Protein AF-A0A928I520-F1 (afdb_monomer_lite)

Secondary structure (DSSP, 8-state):
--THHHHHHHHHHHHHHHHHHHHHHHHHHHHHHHTTS-----TTSS---HHHHHHHHHHHHHHHHHHHHHHHHHHHHHHHHHHHHHTT---------------------------------HHHHHHHHHHHH-------EEEEEHHHHHHH--TT-EE-HHHHHHTTSS-TT--EEEEE--S---S--EEEESEE-HHHHHHHHHTT-EEEE---

Sequence (216 aa):
MPLNVLLWTALFLSAVVILEIPAAALLYARLRRQKKRLPEAPLSFLGISLTAAYALPLAISVLLLLAEAIVLFYFIWSFAAAARRLSVAAPREAVSVEEAPVSDAAAAPLHRDHRHGHRHDPSIAAYLRMLAGMRRNQRNRAIVNLETLAAHFESHEPVTIHSLKEKKLIPAKTDHVKILGKGTLDKLLHVEAHDFSDEAMEAIFLTGGRAIEIGL

Foldseek 3Di:
DPPVVVVVVVVVVVVVVVPPPPPVVVVVVVVVVCVVDDDPDPPPPPPCPPCNVVVVVVVVVVVVVVVVVVVVVVVVVVVVVVVVVVVVPPPDDDPPPPPDDDDDDDDDDDDDDDDDDDDDDVVVVVVVVVVVVPPDPCQQEDEEELVNCQVQDAAADEADPVVCVVSVVDPPSHPFYEYELPDAHQGQYAHEGQYYDPNRCVRNVVNVHHYHHDHD

Radius of gyration: 37.98 Å; chains: 1; bounding box: 72×46×127 Å

pLDDT: mean 73.93, std 18.28, range [38.31, 97.38]

Structure (mmCIF, N/CA/C/O backbone):
data_AF-A0A928I520-F1
#
_entry.id   AF-A0A928I520-F1
#
loop_
_atom_site.group_PDB
_atom_site.id
_atom_site.type_symbol
_atom_site.label_atom_id
_atom_site.label_alt_id
_atom_site.label_comp_id
_atom_site.label_asym_id
_atom_site.label_entity_id
_atom_site.label_seq_id
_atom_site.pdbx_PDB_ins_code
_atom_site.Cartn_x
_atom_site.Cartn_y
_atom_site.Cartn_z
_atom_site.occupancy
_atom_site.B_iso_or_equiv
_atom_site.auth_seq_id
_atom_site.auth_comp_id
_atom_site.auth_asym_id
_atom_site.auth_atom_id
_atom_site.pdbx_PDB_model_num
ATOM 1 N N . MET A 1 1 ? -21.806 21.076 3.551 1.00 54.69 1 MET A N 1
ATOM 2 C CA . MET A 1 1 ? -22.203 20.184 4.665 1.00 54.69 1 MET A CA 1
ATOM 3 C C . MET A 1 1 ? -23.668 19.829 4.496 1.00 54.69 1 MET A C 1
ATOM 5 O O . MET A 1 1 ? -24.427 20.756 4.233 1.00 54.69 1 MET A O 1
ATOM 9 N N . PRO A 1 2 ? -24.098 18.558 4.596 1.00 65.75 2 PRO A N 1
ATOM 10 C CA . PRO A 1 2 ? -25.523 18.279 4.574 1.00 65.75 2 PRO A CA 1
ATOM 11 C C . PRO A 1 2 ? -26.107 18.738 5.912 1.00 65.75 2 PRO A C 1
ATOM 13 O O . PRO A 1 2 ? -25.681 18.288 6.976 1.00 65.75 2 PRO A O 1
ATOM 16 N N . LEU A 1 3 ? -27.069 19.656 5.832 1.00 62.25 3 LEU A N 1
ATOM 17 C CA . LEU A 1 3 ? -27.786 20.293 6.944 1.00 62.25 3 LEU A CA 1
ATOM 18 C C . LEU A 1 3 ? -28.291 19.286 8.001 1.00 62.25 3 LEU A C 1
ATOM 20 O O . LEU A 1 3 ? -28.463 19.625 9.166 1.00 62.25 3 LEU A O 1
ATOM 24 N N . ASN A 1 4 ? -28.462 18.026 7.599 1.00 67.62 4 ASN A N 1
ATOM 25 C CA . ASN A 1 4 ? -28.970 16.943 8.426 1.00 67.62 4 ASN A CA 1
ATOM 26 C C . ASN A 1 4 ? -28.016 16.539 9.562 1.00 67.62 4 ASN A C 1
ATOM 28 O O . ASN A 1 4 ? -28.490 16.225 10.640 1.00 67.62 4 ASN A O 1
ATOM 32 N N . VAL A 1 5 ? -26.691 16.585 9.402 1.00 73.06 5 VAL A N 1
ATOM 33 C CA . VAL A 1 5 ? -25.793 16.056 10.456 1.00 73.06 5 VAL A CA 1
ATOM 34 C C . VAL A 1 5 ? -25.827 16.923 11.719 1.00 73.06 5 VAL A C 1
ATOM 36 O O . VAL A 1 5 ? -25.937 16.392 12.817 1.00 73.06 5 VAL A O 1
ATOM 39 N N . LEU A 1 6 ? -25.824 18.250 11.565 1.00 76.56 6 LEU A N 1
ATOM 40 C CA . LEU A 1 6 ? -25.928 19.188 12.692 1.00 76.56 6 LEU A CA 1
ATOM 41 C C . LEU A 1 6 ? -27.296 19.123 13.382 1.00 76.56 6 LEU A C 1
ATOM 43 O O . LEU A 1 6 ? -27.398 19.289 14.594 1.00 76.56 6 LEU A O 1
ATOM 47 N N . LEU A 1 7 ? -28.347 18.862 12.606 1.00 80.31 7 LEU A N 1
ATOM 48 C CA . LEU A 1 7 ? -29.706 18.720 13.119 1.00 80.31 7 LEU A CA 1
ATOM 49 C C . LEU A 1 7 ? -29.839 17.452 13.968 1.00 80.31 7 LEU A C 1
ATOM 51 O O . LEU A 1 7 ? -30.409 17.491 15.053 1.00 80.31 7 LEU A O 1
ATOM 55 N N . TRP A 1 8 ? -29.253 16.345 13.513 1.00 71.94 8 TRP A N 1
ATOM 56 C CA . TRP A 1 8 ? -29.276 15.081 14.243 1.00 71.94 8 TRP A CA 1
ATOM 57 C C . TRP A 1 8 ? -28.409 15.117 15.507 1.00 71.94 8 TRP A C 1
ATOM 59 O O . TRP A 1 8 ? -28.846 14.613 16.540 1.00 71.94 8 TRP A O 1
ATOM 69 N N . THR A 1 9 ? -27.238 15.764 15.486 1.00 76.88 9 THR A N 1
ATOM 70 C CA . THR A 1 9 ? -26.405 15.905 16.696 1.00 76.88 9 THR A CA 1
ATOM 71 C C . THR A 1 9 ? -27.041 16.830 17.734 1.00 76.88 9 THR A C 1
ATOM 73 O O . THR A 1 9 ? -27.031 16.508 18.921 1.00 76.88 9 THR A O 1
ATOM 76 N N . ALA A 1 10 ? -27.666 17.934 17.311 1.00 77.31 10 ALA A N 1
ATOM 77 C CA . ALA A 1 10 ? -28.380 18.836 18.215 1.00 77.31 10 ALA A CA 1
ATOM 78 C C . ALA A 1 10 ? -29.626 18.177 18.842 1.00 77.31 10 ALA A C 1
ATOM 80 O O . ALA A 1 10 ? -29.889 18.338 20.038 1.00 77.31 10 ALA A O 1
ATOM 81 N N . LEU A 1 11 ? -30.376 17.387 18.065 1.00 78.38 11 LEU A N 1
ATOM 82 C CA . LEU A 1 11 ? -31.521 16.629 18.579 1.00 78.38 11 LEU A CA 1
ATOM 83 C C . LEU A 1 11 ? -31.085 15.545 19.574 1.00 78.38 11 LEU A C 1
ATOM 85 O O . LEU A 1 11 ? -31.726 15.379 20.609 1.00 78.38 11 LEU A O 1
ATOM 89 N N . PHE A 1 12 ? -29.964 14.869 19.321 1.00 77.06 12 PHE A N 1
ATOM 90 C CA . PHE A 1 12 ? -29.427 13.855 20.228 1.00 77.06 12 PHE A CA 1
ATOM 91 C C . PHE A 1 12 ? -28.960 14.454 21.567 1.00 77.06 12 PHE A C 1
ATOM 93 O O . PHE A 1 12 ? -29.348 13.969 22.628 1.00 77.06 12 PHE A O 1
ATOM 100 N N . LEU A 1 13 ? -28.225 15.573 21.532 1.00 67.81 13 LEU A N 1
ATOM 101 C CA . LEU A 1 13 ? -27.775 16.291 22.733 1.00 67.81 13 LEU A CA 1
ATOM 102 C C . LEU A 1 13 ? -28.944 16.824 23.576 1.00 67.81 13 LEU A C 1
ATOM 104 O O . LEU A 1 13 ? -28.916 16.740 24.803 1.00 67.81 13 LEU A O 1
ATOM 108 N N . SER A 1 14 ? -29.999 17.337 22.935 1.00 67.75 14 SER A N 1
ATOM 109 C CA . SER A 1 14 ? -31.177 17.829 23.664 1.00 67.75 14 SER A CA 1
ATOM 110 C C . SER A 1 14 ? -31.993 16.705 24.313 1.00 67.75 14 SER A C 1
ATOM 112 O O . SER A 1 14 ? -32.490 16.883 25.424 1.00 67.75 14 SER A O 1
ATOM 114 N N . ALA A 1 15 ? -32.079 15.527 23.689 1.00 66.50 15 ALA A N 1
ATOM 115 C CA . ALA A 1 15 ? -32.797 14.384 24.251 1.00 66.50 15 ALA A CA 1
ATOM 116 C C . ALA A 1 15 ? -32.141 13.835 25.534 1.00 66.50 15 ALA A C 1
ATOM 118 O O . ALA A 1 15 ? -32.851 13.460 26.467 1.00 66.50 15 ALA A O 1
ATOM 119 N N . VAL A 1 16 ? -30.805 13.835 25.613 1.00 63.09 16 VAL A N 1
ATOM 120 C CA . VAL A 1 16 ? -30.059 13.342 26.788 1.00 63.09 16 VAL A CA 1
ATOM 121 C C . VAL A 1 16 ? -30.243 14.268 27.998 1.00 63.09 16 VAL A C 1
ATOM 123 O O . VAL A 1 16 ? -30.534 13.806 29.099 1.00 63.09 16 VAL A O 1
ATOM 126 N N . VAL A 1 17 ? -30.183 15.588 27.792 1.00 61.28 17 VAL A N 1
ATOM 127 C CA . VAL A 1 17 ? -30.311 16.584 28.875 1.00 61.28 17 VAL A CA 1
ATOM 128 C C . VAL A 1 17 ? -31.733 16.646 29.452 1.00 61.28 17 VAL A C 1
ATOM 130 O O . VAL A 1 17 ? -31.914 16.869 30.650 1.00 61.28 17 VAL A O 1
ATOM 133 N N . ILE A 1 18 ? -32.761 16.414 28.630 1.00 59.19 18 ILE A N 1
ATOM 134 C CA . ILE A 1 18 ? -34.165 16.470 29.069 1.00 59.19 18 ILE A CA 1
ATOM 135 C C . ILE A 1 18 ? -34.541 15.261 29.951 1.00 59.19 18 ILE A C 1
ATOM 137 O O . ILE A 1 18 ? -35.446 15.374 30.782 1.00 59.19 18 ILE A O 1
ATOM 141 N N . LEU A 1 19 ? -33.838 14.125 29.837 1.00 56.03 19 LEU A N 1
ATOM 142 C CA . LEU A 1 19 ? -34.177 12.903 30.575 1.00 56.03 19 LEU A CA 1
ATOM 143 C C . LEU A 1 19 ? -33.542 12.813 31.977 1.00 56.03 19 LEU A C 1
ATOM 145 O O . LEU A 1 19 ? -34.142 12.223 32.876 1.00 56.03 19 LEU A O 1
ATOM 149 N N . GLU A 1 20 ? -32.367 13.411 32.200 1.00 58.06 20 GLU A N 1
ATOM 150 C CA . GLU A 1 20 ? -31.627 13.272 33.470 1.00 58.06 20 GLU A CA 1
ATOM 151 C C . GLU A 1 20 ? -32.084 14.243 34.576 1.00 58.06 20 GLU A C 1
ATOM 153 O O . GLU A 1 20 ? -32.046 13.916 35.764 1.00 58.06 20 GLU A O 1
ATOM 158 N N . ILE A 1 21 ? -32.592 15.423 34.213 1.00 58.91 21 ILE A N 1
ATOM 159 C CA . ILE A 1 21 ? -32.963 16.476 35.174 1.00 58.91 21 ILE A CA 1
ATOM 160 C C . ILE A 1 21 ? -34.256 16.180 35.984 1.00 58.91 21 ILE A C 1
ATOM 162 O O . ILE A 1 21 ? -34.278 16.466 37.188 1.00 58.91 21 ILE A O 1
ATOM 166 N N . PRO A 1 22 ? -35.342 15.596 35.430 1.00 57.75 22 PRO A N 1
ATOM 167 C CA . PRO A 1 22 ? -36.597 15.460 36.178 1.00 57.75 22 PRO A CA 1
ATOM 168 C C . PRO A 1 22 ? -36.589 14.334 37.227 1.00 57.75 22 PRO A C 1
ATOM 170 O O . PRO A 1 22 ? -37.297 14.435 38.233 1.00 57.75 22 PRO A O 1
ATOM 173 N N . ALA A 1 23 ? -35.785 13.279 37.052 1.00 61.16 23 ALA A N 1
ATOM 174 C CA . ALA A 1 23 ? -35.803 12.114 37.943 1.00 61.16 23 ALA A CA 1
ATOM 175 C C . ALA A 1 23 ? -35.207 12.416 39.331 1.00 61.16 23 ALA A C 1
ATOM 177 O O . ALA A 1 23 ? -35.808 12.082 40.358 1.00 61.16 23 ALA A O 1
ATOM 178 N N . ALA A 1 24 ? -34.069 13.115 39.380 1.00 61.34 24 ALA A N 1
ATOM 179 C CA . ALA A 1 24 ? -33.421 13.499 40.635 1.00 61.34 24 ALA A CA 1
ATOM 180 C C . ALA A 1 24 ? -34.245 14.544 41.410 1.00 61.34 24 ALA A C 1
ATOM 182 O O . ALA A 1 24 ? -34.403 14.442 42.631 1.00 61.34 24 ALA A O 1
ATOM 183 N N . ALA A 1 25 ? -34.846 15.506 40.700 1.00 65.75 25 ALA A N 1
ATOM 184 C CA . ALA A 1 25 ? -35.711 16.521 41.296 1.00 65.75 25 ALA A CA 1
ATOM 185 C C . ALA A 1 25 ? -37.000 15.918 41.885 1.00 65.75 25 ALA A C 1
ATOM 187 O O . ALA A 1 25 ? -37.419 16.305 42.980 1.00 65.75 25 ALA A O 1
ATOM 188 N N . LEU A 1 26 ? -37.604 14.929 41.214 1.00 65.75 26 LEU A N 1
ATOM 189 C CA . LEU A 1 26 ? -38.785 14.216 41.713 1.00 65.75 26 LEU A CA 1
ATOM 190 C C . LEU A 1 26 ? -38.470 13.337 42.927 1.00 65.75 26 LEU A C 1
ATOM 192 O O . LEU A 1 26 ? -39.246 13.330 43.887 1.00 65.75 26 LEU A O 1
ATOM 196 N N . LEU A 1 27 ? -37.332 12.638 42.928 1.00 66.06 27 LEU A N 1
ATOM 197 C CA . LEU A 1 27 ? -36.893 11.847 44.079 1.00 66.06 27 LEU A CA 1
ATOM 198 C C . LEU A 1 27 ? -36.631 12.751 45.297 1.00 66.06 27 LEU A C 1
ATOM 200 O O . LEU A 1 27 ? -37.145 12.491 4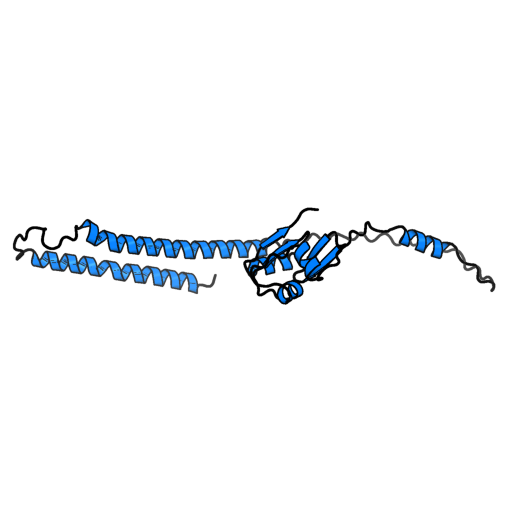6.388 1.00 66.06 27 LEU A O 1
ATOM 204 N N . TYR A 1 28 ? -35.925 13.868 45.098 1.00 61.62 28 TYR A N 1
ATOM 205 C CA . TYR A 1 28 ? -35.646 14.850 46.148 1.00 61.62 28 TYR A CA 1
ATOM 206 C C . TYR A 1 28 ? -36.928 15.513 46.686 1.00 61.62 28 TYR A C 1
ATOM 208 O O . TYR A 1 28 ? -37.122 15.622 47.901 1.00 61.62 28 TYR A O 1
ATOM 216 N N . ALA A 1 29 ? -37.863 15.891 45.808 1.00 67.44 29 ALA A N 1
ATOM 217 C CA . ALA A 1 29 ? -39.150 16.465 46.204 1.00 67.44 29 ALA A CA 1
ATOM 218 C C . ALA A 1 29 ? -40.040 15.463 46.967 1.00 67.44 29 ALA A C 1
ATOM 220 O O . ALA A 1 29 ? -40.739 15.853 47.910 1.00 67.44 29 ALA A O 1
ATOM 221 N N . ARG A 1 30 ? -39.996 14.169 46.611 1.00 66.69 30 ARG A N 1
ATOM 222 C CA . ARG A 1 30 ? -40.738 13.094 47.296 1.00 66.69 30 ARG A CA 1
ATOM 223 C C . ARG A 1 30 ? -40.180 12.816 48.693 1.00 66.69 30 ARG A C 1
ATOM 225 O O . ARG A 1 30 ? -40.960 12.686 49.636 1.00 66.69 30 ARG A O 1
ATOM 232 N N . LEU A 1 31 ? -38.855 12.822 48.847 1.00 63.75 31 LEU A N 1
ATOM 233 C CA . LEU A 1 31 ? -38.185 12.688 50.145 1.00 63.75 31 LEU A CA 1
ATOM 234 C C . LEU A 1 31 ? -38.453 13.893 51.062 1.00 63.75 31 LEU A C 1
ATOM 236 O O . LEU A 1 31 ? -38.715 13.726 52.252 1.00 63.75 31 LEU A O 1
ATOM 240 N N . ARG A 1 32 ? -38.494 15.116 50.516 1.00 58.19 32 ARG A N 1
ATOM 241 C CA . ARG A 1 32 ? -38.788 16.330 51.298 1.00 58.19 32 ARG A CA 1
ATOM 242 C C . ARG A 1 32 ? -40.218 16.361 51.855 1.00 58.19 32 ARG A C 1
ATOM 244 O O . ARG A 1 32 ? -40.420 16.876 52.952 1.00 58.19 32 ARG A O 1
ATOM 251 N N . ARG A 1 33 ? -41.203 15.781 51.153 1.00 61.59 33 ARG A N 1
ATOM 252 C CA . ARG A 1 33 ? -42.592 15.643 51.651 1.00 61.59 33 ARG A CA 1
ATOM 253 C C . ARG A 1 33 ? -42.725 14.615 52.782 1.00 61.59 33 ARG A C 1
ATOM 255 O O . ARG A 1 33 ? -43.560 14.792 53.661 1.00 61.59 33 ARG A O 1
ATOM 262 N N . GLN A 1 34 ? -41.878 13.585 52.793 1.00 56.53 34 GLN A N 1
ATOM 263 C CA . GLN A 1 34 ? -41.822 12.556 53.843 1.00 56.53 34 GLN A CA 1
ATOM 264 C C . GLN A 1 34 ? -41.134 13.042 55.137 1.00 56.53 34 GLN A C 1
ATOM 266 O O . GLN A 1 34 ? -41.250 12.400 56.178 1.00 56.53 34 GLN A O 1
ATOM 271 N N . LYS A 1 35 ? -40.488 14.221 55.123 1.00 47.84 35 LYS A N 1
ATOM 272 C CA . LYS A 1 35 ? -39.699 14.779 56.241 1.00 47.84 35 LYS A CA 1
ATOM 273 C C . LYS A 1 35 ? -40.487 15.076 57.533 1.00 47.84 35 LYS A C 1
ATOM 275 O O . LYS A 1 35 ? -39.878 15.392 58.545 1.00 47.84 35 LYS A O 1
ATOM 280 N N . LYS A 1 36 ? -41.822 14.943 57.540 1.00 49.25 36 LYS A N 1
ATOM 281 C CA . LYS A 1 36 ? -42.646 14.998 58.768 1.00 49.25 36 LYS A CA 1
ATOM 282 C C . LYS A 1 36 ? -42.833 13.639 59.468 1.00 49.25 36 LYS A C 1
ATOM 284 O O . LYS A 1 36 ? -43.417 13.605 60.544 1.00 49.25 36 LYS A O 1
ATOM 289 N N . ARG A 1 37 ? -42.373 12.528 58.881 1.00 53.34 37 ARG A N 1
ATOM 290 C CA . ARG A 1 37 ? -42.494 11.166 59.437 1.00 53.34 37 ARG A CA 1
ATOM 291 C C . ARG A 1 37 ? -41.248 10.316 59.166 1.00 53.34 37 ARG A C 1
ATOM 293 O O . ARG A 1 37 ? -41.358 9.173 58.737 1.00 53.34 37 ARG A O 1
ATOM 300 N N . LEU A 1 38 ? -40.057 10.854 59.399 1.00 54.16 38 LEU A N 1
ATOM 301 C CA . LEU A 1 38 ? -38.859 10.017 59.419 1.00 54.16 38 LEU A CA 1
ATOM 302 C C . LEU A 1 38 ? -38.491 9.761 60.884 1.00 54.16 38 LEU A C 1
ATOM 304 O O . LEU A 1 38 ? -38.205 10.733 61.583 1.00 54.16 38 LEU A O 1
ATOM 308 N N . PRO A 1 39 ? -38.524 8.508 61.382 1.00 51.34 39 PRO A N 1
ATOM 309 C CA . PRO A 1 39 ? -37.749 8.186 62.570 1.00 51.34 39 PRO A CA 1
ATOM 310 C C . PRO A 1 39 ? -36.290 8.505 62.241 1.00 51.34 39 PRO A C 1
ATOM 312 O O . PRO A 1 39 ? -35.858 8.283 61.106 1.00 51.34 39 PRO A O 1
ATOM 315 N N . GLU A 1 40 ? -35.549 9.058 63.197 1.00 54.00 40 GLU A N 1
ATOM 316 C CA . GLU A 1 40 ? -34.108 9.259 63.059 1.00 54.00 40 GLU A CA 1
ATOM 317 C C . GLU A 1 40 ? -33.428 7.888 62.998 1.00 54.00 40 GLU A C 1
ATOM 319 O O . GLU A 1 40 ? -32.925 7.359 63.984 1.00 54.00 40 GLU A O 1
ATOM 324 N N . ALA A 1 41 ? -33.505 7.245 61.837 1.00 49.44 41 ALA A N 1
ATOM 325 C CA . ALA A 1 41 ? -32.766 6.039 61.566 1.00 49.44 41 ALA A CA 1
ATOM 326 C C . ALA A 1 41 ? -31.297 6.455 61.433 1.00 49.44 41 ALA A C 1
ATOM 328 O O . ALA A 1 41 ? -30.993 7.361 60.646 1.00 49.44 41 ALA A O 1
ATOM 329 N N . PRO A 1 42 ? -30.377 5.825 62.182 1.00 45.41 42 PRO A N 1
ATOM 330 C CA . PRO A 1 42 ? -28.964 6.075 61.995 1.00 45.41 42 PRO A CA 1
ATOM 331 C C . PRO A 1 42 ? -28.618 5.742 60.543 1.00 45.41 42 PRO A C 1
ATOM 333 O O . PRO A 1 42 ? -29.074 4.741 59.987 1.00 45.41 42 PRO A O 1
ATOM 336 N N . LEU A 1 43 ? -27.810 6.604 59.934 1.00 48.81 43 LEU A N 1
ATOM 337 C CA . LEU A 1 43 ? -27.293 6.547 58.562 1.00 48.81 43 LEU A CA 1
ATOM 338 C C . LEU A 1 43 ? -26.476 5.270 58.229 1.00 48.81 43 LEU A C 1
ATOM 340 O O . LEU A 1 43 ? -25.686 5.270 57.293 1.00 48.81 43 LEU A O 1
ATOM 344 N N . SER A 1 44 ? -26.635 4.178 58.978 1.00 49.91 44 SER A N 1
ATOM 345 C CA . SER A 1 44 ? -25.860 2.941 58.891 1.00 49.91 44 SER A CA 1
ATOM 346 C C . SER A 1 44 ? -26.528 1.808 58.100 1.00 49.91 44 SER A C 1
ATOM 348 O O . SER A 1 44 ? -25.849 0.831 57.798 1.00 49.91 44 SER A O 1
ATOM 350 N N . PHE A 1 45 ? -27.812 1.906 57.724 1.00 44.91 45 PHE A N 1
ATOM 351 C CA . PHE A 1 45 ? -28.541 0.779 57.100 1.00 44.91 45 PHE A CA 1
ATOM 352 C C . PHE A 1 45 ? -28.693 0.812 55.569 1.00 44.91 45 PHE A C 1
ATOM 354 O O . PHE A 1 45 ? -29.149 -0.163 54.979 1.00 44.91 45 PHE A O 1
ATOM 361 N N . LEU A 1 46 ? -28.223 1.863 54.898 1.00 51.28 46 LEU A N 1
ATOM 362 C CA . LEU A 1 46 ? -27.864 1.797 53.479 1.00 51.28 46 LEU A CA 1
ATOM 363 C C . LEU A 1 46 ? -26.441 2.332 53.351 1.00 51.28 46 LEU A C 1
ATOM 365 O O . LEU A 1 46 ? -26.230 3.527 53.174 1.00 51.28 46 LEU A O 1
ATOM 369 N N . GLY A 1 47 ? -25.461 1.436 53.478 1.00 48.09 47 GLY A N 1
ATOM 370 C CA . GLY A 1 47 ? -24.022 1.709 53.373 1.00 48.09 47 GLY A CA 1
ATOM 371 C C . GLY A 1 47 ? -23.548 2.141 51.980 1.00 48.09 47 GLY A C 1
ATOM 372 O O . GLY A 1 47 ? -22.448 1.796 51.567 1.00 48.09 47 GLY A O 1
ATOM 373 N N . ILE A 1 48 ? -24.362 2.888 51.240 1.00 50.94 48 ILE A N 1
ATOM 374 C CA . ILE A 1 48 ? -23.950 3.595 50.036 1.00 50.94 48 ILE A CA 1
ATOM 375 C C . ILE A 1 48 ? -23.742 5.034 50.494 1.00 50.94 48 ILE A C 1
ATOM 377 O O . ILE A 1 48 ? -24.680 5.825 50.568 1.00 50.94 48 ILE A O 1
ATOM 381 N N . SER A 1 49 ? -22.504 5.343 50.883 1.00 55.19 49 SER A N 1
ATOM 382 C CA . SER A 1 49 ? -22.049 6.714 51.123 1.00 55.19 49 SER A CA 1
ATOM 383 C C . SER A 1 49 ? -22.614 7.636 50.036 1.00 55.19 49 SER A C 1
ATOM 385 O O . SER A 1 49 ? -22.623 7.249 48.869 1.00 55.19 49 SER A O 1
ATOM 387 N N . LEU A 1 50 ? -23.066 8.851 50.378 1.00 55.59 50 LEU A N 1
ATOM 388 C CA . LEU A 1 50 ? -23.558 9.829 49.391 1.00 55.59 50 LEU A CA 1
ATOM 389 C C . LEU A 1 50 ? -22.584 9.983 48.205 1.00 55.59 50 LEU A C 1
ATOM 391 O O . LEU A 1 50 ? -23.008 10.233 47.085 1.00 55.59 50 LEU A O 1
ATOM 395 N N . THR A 1 51 ? -21.287 9.765 48.440 1.00 59.28 51 THR A N 1
ATOM 396 C CA . THR A 1 51 ? -20.253 9.715 47.399 1.00 59.28 51 THR A CA 1
ATOM 397 C C . THR A 1 51 ? -20.490 8.616 46.356 1.00 59.28 51 THR A C 1
ATOM 399 O O . THR A 1 51 ? -20.389 8.882 45.165 1.00 59.28 51 THR A O 1
ATOM 402 N N . ALA A 1 52 ? -20.885 7.408 46.762 1.00 57.03 52 ALA A N 1
ATOM 403 C CA . ALA A 1 52 ? -21.131 6.273 45.875 1.00 57.03 52 ALA A CA 1
ATOM 404 C C . ALA A 1 52 ? -22.423 6.423 45.051 1.00 57.03 52 ALA A C 1
ATOM 406 O O . ALA A 1 52 ? -22.480 5.950 43.918 1.00 57.03 52 ALA A O 1
ATOM 407 N N . ALA A 1 53 ? -23.427 7.140 45.572 1.00 67.88 53 ALA A N 1
ATOM 408 C CA . ALA A 1 53 ? -24.664 7.426 44.841 1.00 67.88 53 ALA A CA 1
ATOM 409 C C . ALA A 1 53 ? -24.441 8.345 43.622 1.00 67.88 53 ALA A C 1
ATOM 411 O O . ALA A 1 53 ? -25.152 8.220 42.627 1.00 67.88 53 ALA A O 1
ATOM 412 N N . TYR A 1 54 ? -23.440 9.232 43.679 1.00 70.62 54 TYR A N 1
ATOM 413 C CA . TYR A 1 54 ? -23.088 10.135 42.577 1.00 70.62 54 TYR A CA 1
ATOM 414 C C . TYR A 1 54 ? -21.848 9.691 41.784 1.00 70.62 54 TYR A C 1
ATOM 416 O O . TYR A 1 54 ? -21.679 10.114 40.645 1.00 70.62 54 TYR A O 1
ATOM 424 N N . ALA A 1 55 ? -21.005 8.809 42.330 1.00 75.44 55 ALA A N 1
ATOM 425 C CA . ALA A 1 55 ? -19.796 8.335 41.651 1.00 75.44 55 ALA A CA 1
ATOM 426 C C . ALA A 1 55 ? -20.096 7.541 40.370 1.00 75.44 55 ALA A C 1
ATOM 428 O O . ALA A 1 55 ? -19.434 7.742 39.355 1.00 75.44 55 ALA A O 1
ATOM 429 N N . LEU A 1 56 ? -21.105 6.664 40.397 1.00 77.75 56 LEU A N 1
ATOM 430 C CA . LEU A 1 56 ? -21.498 5.865 39.233 1.00 77.75 56 LEU A CA 1
ATOM 431 C C . LEU A 1 56 ? -22.075 6.698 38.076 1.00 77.75 56 LEU A C 1
ATOM 433 O O . LEU A 1 56 ? -21.575 6.546 36.962 1.00 77.75 56 LEU A O 1
ATOM 437 N N . PRO A 1 57 ? -23.068 7.589 38.281 1.00 82.75 57 PRO A N 1
ATOM 438 C CA . PRO A 1 57 ? -23.569 8.417 37.187 1.00 82.75 57 PRO A CA 1
ATOM 439 C C . PRO A 1 57 ? -22.487 9.353 36.639 1.00 82.75 57 PRO A C 1
ATOM 441 O O . PRO A 1 57 ? -22.363 9.461 35.426 1.00 82.75 57 PRO A O 1
ATOM 444 N N . LEU A 1 58 ? -21.626 9.929 37.491 1.00 81.56 58 LEU A N 1
ATOM 445 C CA . LEU A 1 58 ? -20.493 10.736 37.022 1.00 81.56 58 LEU A CA 1
ATOM 446 C C . LEU A 1 58 ? -19.516 9.926 36.160 1.00 81.56 58 LEU A C 1
ATOM 448 O O . LEU A 1 58 ? -19.073 10.414 35.123 1.00 81.56 58 LEU A O 1
ATOM 452 N N . ALA A 1 59 ? -19.203 8.686 36.544 1.00 79.75 59 ALA A N 1
ATOM 453 C CA . ALA A 1 59 ? -18.350 7.810 35.744 1.00 79.75 59 ALA A CA 1
ATOM 454 C C . ALA A 1 59 ? -18.975 7.485 34.376 1.00 79.75 59 ALA A C 1
ATOM 456 O O . ALA A 1 59 ? -18.273 7.479 33.366 1.00 79.75 59 ALA A O 1
ATOM 457 N N . ILE A 1 60 ? -20.293 7.272 34.326 1.00 84.00 60 ILE A N 1
ATOM 458 C CA . ILE A 1 60 ? -21.025 7.029 33.076 1.00 84.00 60 ILE A CA 1
ATOM 459 C C . ILE A 1 60 ? -21.006 8.279 32.184 1.00 84.00 60 ILE A C 1
ATOM 461 O O . ILE A 1 60 ? -20.704 8.168 30.997 1.00 84.00 60 ILE A O 1
ATOM 465 N N . SER A 1 61 ? -21.237 9.471 32.741 1.00 79.25 61 SER A N 1
ATOM 466 C CA . SER A 1 61 ? -21.159 10.731 31.988 1.00 79.25 61 SER A CA 1
ATOM 467 C C . SER A 1 61 ? -19.756 10.979 31.424 1.00 79.25 61 SER A C 1
ATOM 469 O O . SER A 1 61 ? -19.617 11.386 30.273 1.00 79.25 61 SER A O 1
ATOM 471 N N . VAL A 1 62 ? -18.704 10.688 32.200 1.00 88.75 62 VAL A N 1
ATOM 472 C CA . VAL A 1 62 ? -17.310 10.795 31.738 1.00 88.75 62 VAL A CA 1
ATOM 473 C C . VAL A 1 62 ? -17.028 9.811 30.600 1.00 88.75 62 VAL A C 1
ATOM 475 O O . VAL A 1 62 ? -16.408 10.191 29.610 1.00 88.75 62 VAL A O 1
ATOM 478 N N . LEU A 1 63 ? -17.509 8.569 30.693 1.00 89.50 63 LEU A N 1
ATOM 479 C CA . LEU A 1 63 ? -17.347 7.573 29.629 1.00 89.50 63 LEU A CA 1
ATOM 480 C C . LEU A 1 63 ? -18.056 7.979 28.330 1.00 89.50 63 LEU A C 1
ATOM 482 O O . LEU A 1 63 ? -17.499 7.788 27.250 1.00 89.50 63 LEU A O 1
ATOM 486 N N . LEU A 1 64 ? -19.247 8.575 28.423 1.00 89.00 64 LEU A N 1
ATOM 487 C CA . LEU A 1 64 ? -19.975 9.087 27.260 1.00 89.00 64 LEU A CA 1
ATOM 488 C C . LEU A 1 64 ? -19.238 10.261 26.598 1.00 89.00 64 LEU A C 1
ATOM 490 O O . LEU A 1 64 ? -19.051 10.251 25.384 1.00 89.00 64 LEU A O 1
ATOM 494 N N . LEU A 1 65 ? -18.725 11.206 27.391 1.00 89.12 65 LEU A N 1
ATOM 495 C CA . LEU A 1 65 ? -17.886 12.308 26.900 1.00 89.12 65 LEU A CA 1
ATOM 496 C C . LEU A 1 65 ? -16.621 11.810 26.190 1.00 89.12 65 LEU A C 1
ATOM 498 O O . LEU A 1 65 ? -16.236 12.341 25.149 1.00 89.12 65 LEU A O 1
ATOM 502 N N . LEU A 1 66 ? -15.975 10.773 26.731 1.00 91.19 66 LEU A N 1
ATOM 503 C CA . LEU A 1 66 ? -14.805 10.160 26.102 1.00 91.19 66 LEU A CA 1
ATOM 504 C C . LEU A 1 66 ? -15.162 9.492 24.769 1.00 91.19 66 LEU A C 1
ATOM 506 O O . LEU A 1 66 ? -14.424 9.647 23.797 1.00 91.19 66 LEU A O 1
ATOM 510 N N . ALA A 1 67 ? -16.296 8.792 24.693 1.00 90.81 67 ALA A N 1
ATOM 511 C CA . ALA A 1 67 ? -16.764 8.185 23.450 1.00 90.81 67 ALA A CA 1
ATOM 512 C C . ALA A 1 67 ? -17.053 9.243 22.368 1.00 90.81 67 ALA A C 1
ATOM 514 O O . ALA A 1 67 ? -16.631 9.082 21.222 1.00 90.81 67 ALA A O 1
ATOM 515 N N . GLU A 1 68 ? -17.699 10.354 22.727 1.00 87.00 68 GLU A N 1
ATOM 516 C CA . GLU A 1 68 ? -17.946 11.472 21.808 1.00 87.00 68 GLU A CA 1
ATOM 517 C C . GLU A 1 68 ? -16.648 12.130 21.326 1.00 87.00 68 GLU A C 1
ATOM 519 O O . GLU A 1 68 ? -16.492 12.391 20.130 1.00 87.00 68 GLU A O 1
ATOM 524 N N . ALA A 1 69 ? -15.683 12.344 22.225 1.00 91.25 69 ALA A N 1
ATOM 525 C CA . ALA A 1 69 ? -14.376 12.893 21.872 1.00 91.25 69 ALA A CA 1
ATOM 526 C C . ALA A 1 69 ? -13.626 11.996 20.873 1.00 91.25 69 ALA A C 1
ATOM 528 O O . ALA A 1 69 ? -12.997 12.502 19.942 1.00 91.25 69 ALA A O 1
ATOM 529 N N . ILE A 1 70 ? -13.735 10.671 21.018 1.00 92.75 70 ILE A N 1
ATOM 530 C CA . ILE A 1 70 ? -13.163 9.705 20.073 1.00 92.75 70 ILE A CA 1
ATOM 531 C C . ILE A 1 70 ? -13.829 9.842 18.698 1.00 92.75 70 ILE A C 1
ATOM 533 O O . ILE A 1 70 ? -13.129 9.948 17.691 1.00 92.75 70 ILE A O 1
ATOM 537 N N . VAL A 1 71 ? -15.163 9.893 18.634 1.00 92.38 71 VAL A N 1
ATOM 538 C CA . VAL A 1 71 ? -15.892 10.059 17.362 1.00 92.38 71 VAL A CA 1
ATOM 539 C C . VAL A 1 71 ? -15.505 11.371 16.673 1.00 92.38 71 VAL A C 1
ATOM 541 O O . VAL A 1 71 ? -15.226 11.377 15.472 1.00 92.38 71 VAL A O 1
ATOM 544 N N . LEU A 1 72 ? -15.417 12.471 17.426 1.00 90.25 72 LEU A N 1
ATOM 545 C CA . LEU A 1 72 ? -14.969 13.765 16.907 1.00 90.25 72 LEU A CA 1
ATOM 546 C C . LEU A 1 72 ? -13.522 13.719 16.412 1.00 90.25 72 LEU A C 1
ATOM 548 O O . LEU A 1 72 ? -13.232 14.256 15.345 1.00 90.25 72 LEU A O 1
ATOM 552 N N . PHE A 1 73 ? -12.624 13.051 17.135 1.00 92.12 73 PHE A N 1
ATOM 553 C CA . PHE A 1 73 ? -11.237 12.878 16.711 1.00 92.12 73 PHE A CA 1
ATOM 554 C C . PHE A 1 73 ? -11.144 12.148 15.365 1.00 92.12 73 PHE A C 1
ATOM 556 O O . PHE A 1 73 ? -10.490 12.642 14.445 1.00 92.12 73 PHE A O 1
ATOM 563 N N . TYR A 1 74 ? -11.853 11.025 15.207 1.00 89.56 74 TYR A N 1
ATOM 564 C CA . TYR A 1 74 ? -11.904 10.296 13.935 1.00 89.56 74 TYR A CA 1
ATOM 565 C C . TYR A 1 74 ? -12.504 11.142 12.808 1.00 89.56 74 TYR A C 1
ATOM 567 O O . TYR A 1 74 ? -12.008 11.112 11.680 1.00 89.56 74 TYR A O 1
ATOM 575 N N . PHE A 1 75 ? -13.536 11.933 13.104 1.00 87.06 75 PHE A N 1
ATOM 576 C CA . PHE A 1 75 ? -14.147 12.824 12.124 1.00 87.06 75 PHE A CA 1
ATOM 577 C C . PHE A 1 75 ? -13.179 13.923 11.658 1.00 87.06 75 PHE A C 1
ATOM 579 O O . PHE A 1 75 ? -13.018 14.131 10.455 1.00 87.06 75 PHE A O 1
ATOM 586 N N . ILE A 1 76 ? -12.478 14.580 12.589 1.00 85.25 76 ILE A N 1
ATOM 587 C CA . ILE A 1 76 ? -11.475 15.615 12.291 1.00 85.25 76 ILE A CA 1
ATOM 588 C C . ILE A 1 76 ? -10.309 15.022 11.494 1.00 85.25 76 ILE A C 1
ATOM 590 O O . ILE A 1 76 ? -9.890 15.603 10.492 1.00 85.25 76 ILE A O 1
ATOM 594 N N . TRP A 1 77 ? -9.814 13.846 11.887 1.00 82.75 77 TRP A N 1
ATOM 595 C CA . TRP A 1 77 ? -8.750 13.141 11.172 1.00 82.75 77 TRP A CA 1
ATOM 596 C C . TRP A 1 77 ? -9.154 12.786 9.732 1.00 82.75 77 TRP A C 1
ATOM 598 O O . TRP A 1 77 ? -8.384 13.003 8.795 1.00 82.75 77 TRP A O 1
ATOM 608 N N . SER A 1 78 ? -10.387 12.308 9.534 1.00 85.19 78 SER A N 1
ATOM 609 C CA . SER A 1 78 ? -10.945 11.994 8.211 1.00 85.19 78 SER A CA 1
ATOM 610 C C . SER A 1 78 ? -11.069 13.241 7.327 1.00 85.19 78 SER A C 1
ATOM 612 O O . SER A 1 78 ? -10.699 13.227 6.150 1.00 85.19 78 SER A O 1
ATOM 614 N N . PHE A 1 79 ? -11.502 14.366 7.903 1.00 80.56 79 PHE A N 1
ATOM 615 C CA . PHE A 1 79 ? -11.613 15.629 7.174 1.00 80.56 79 PHE A CA 1
ATOM 616 C C . PHE A 1 79 ? -10.240 16.213 6.807 1.00 80.56 79 PHE A C 1
ATOM 618 O O . PHE A 1 79 ? -10.055 16.715 5.699 1.00 80.56 79 PHE A O 1
ATOM 625 N N . ALA A 1 80 ? -9.253 16.097 7.699 1.00 74.75 80 ALA A N 1
ATOM 626 C CA . ALA A 1 80 ? -7.876 16.498 7.424 1.00 74.75 80 ALA A CA 1
ATOM 627 C C . ALA A 1 80 ? -7.246 15.659 6.297 1.00 74.75 80 ALA A C 1
ATOM 629 O O . ALA A 1 80 ? -6.532 16.199 5.450 1.00 74.75 80 ALA A O 1
ATOM 630 N N . ALA A 1 81 ? -7.547 14.357 6.240 1.00 73.06 81 ALA A N 1
ATOM 631 C CA . ALA A 1 81 ? -7.137 13.490 5.139 1.00 73.06 81 ALA A CA 1
ATOM 632 C C . ALA A 1 81 ? -7.798 13.895 3.807 1.00 73.06 81 ALA A C 1
ATOM 634 O O . ALA A 1 81 ? -7.126 13.955 2.777 1.00 73.06 81 ALA A O 1
ATOM 635 N N . ALA A 1 82 ? -9.087 14.250 3.824 1.00 71.19 82 ALA A N 1
ATOM 636 C CA . ALA A 1 82 ? -9.804 14.720 2.638 1.00 71.19 82 ALA A CA 1
ATOM 637 C C . ALA A 1 82 ? -9.290 16.080 2.126 1.00 71.19 82 ALA A C 1
ATOM 639 O O . ALA A 1 82 ? -9.160 16.272 0.918 1.00 71.19 82 ALA A O 1
ATOM 640 N N . ALA A 1 83 ? -8.934 17.009 3.019 1.00 68.31 83 ALA A N 1
ATOM 641 C CA . ALA A 1 83 ? -8.415 18.325 2.643 1.00 68.31 83 ALA A CA 1
ATOM 642 C C . ALA A 1 83 ? -7.066 18.249 1.897 1.00 68.31 83 ALA A C 1
ATOM 644 O O . ALA A 1 83 ? -6.843 19.016 0.960 1.00 68.31 83 ALA A O 1
ATOM 645 N N . ARG A 1 84 ? -6.199 17.281 2.234 1.00 61.69 84 ARG A N 1
ATOM 646 C CA . ARG A 1 84 ? -4.912 17.068 1.538 1.00 61.69 84 ARG A CA 1
ATOM 647 C C . ARG A 1 84 ? -5.075 16.654 0.073 1.00 61.69 84 ARG A C 1
ATOM 649 O O . ARG A 1 84 ? -4.212 16.963 -0.743 1.00 61.69 84 ARG A O 1
ATOM 656 N N . ARG A 1 85 ? -6.191 16.004 -0.277 1.00 57.62 85 ARG A N 1
ATOM 657 C CA . ARG A 1 85 ? -6.504 15.612 -1.662 1.00 57.62 85 ARG A CA 1
ATOM 658 C C . ARG A 1 85 ? -6.824 16.815 -2.552 1.00 57.62 85 ARG A C 1
ATOM 660 O O . ARG A 1 85 ? -6.533 16.785 -3.740 1.00 57.62 85 ARG A O 1
ATOM 667 N N . LEU A 1 86 ? -7.373 17.889 -1.981 1.00 55.91 86 LEU A N 1
ATOM 668 C CA . LEU A 1 86 ? -7.724 19.102 -2.728 1.00 55.91 86 LEU A CA 1
ATOM 669 C C . LEU A 1 86 ? -6.517 20.028 -2.954 1.00 55.91 86 LEU A C 1
ATOM 671 O O . LEU A 1 86 ? -6.477 20.740 -3.951 1.00 55.91 86 LEU A O 1
ATOM 675 N N . SER A 1 87 ? -5.498 19.978 -2.090 1.00 51.66 87 SER A N 1
ATOM 676 C CA . SER A 1 87 ? -4.257 20.757 -2.245 1.00 51.66 87 SER A CA 1
ATOM 677 C C . SER A 1 87 ? -3.299 20.246 -3.333 1.00 51.66 87 SER A C 1
ATOM 679 O O . SER A 1 87 ? -2.361 20.952 -3.685 1.00 51.66 87 SER A O 1
ATOM 681 N N . VAL A 1 88 ? -3.524 19.049 -3.889 1.00 56.69 88 VAL A N 1
ATOM 682 C CA . VAL A 1 88 ? -2.703 18.475 -4.980 1.00 56.69 88 VAL A CA 1
ATOM 683 C C . VAL A 1 88 ? -3.199 18.914 -6.371 1.00 56.69 88 VAL A C 1
ATOM 685 O O . VAL A 1 88 ? -2.505 18.730 -7.366 1.00 56.69 88 VAL A O 1
ATOM 688 N N . ALA A 1 89 ? -4.350 19.589 -6.455 1.00 49.56 89 ALA A N 1
ATOM 689 C CA . ALA A 1 89 ? -4.906 20.130 -7.697 1.00 49.56 89 ALA A CA 1
ATOM 690 C C . ALA A 1 89 ? -4.409 21.555 -8.030 1.00 49.56 89 ALA A C 1
ATOM 692 O O . ALA A 1 89 ? -5.132 22.335 -8.649 1.00 49.56 89 ALA A O 1
ATOM 693 N N . ALA A 1 90 ? -3.189 21.924 -7.624 1.00 52.59 90 ALA A N 1
ATOM 694 C CA . ALA A 1 90 ? -2.548 23.114 -8.177 1.00 52.59 90 ALA A CA 1
ATOM 695 C C . ALA A 1 90 ? -2.152 22.807 -9.637 1.00 52.59 90 ALA A C 1
ATOM 697 O O . ALA A 1 90 ? -1.463 21.809 -9.874 1.00 52.59 90 ALA A O 1
ATOM 698 N N . PRO A 1 91 ? -2.602 23.600 -10.628 1.00 47.09 91 PRO A N 1
ATOM 699 C CA . PRO A 1 91 ? -2.305 23.340 -12.028 1.00 47.09 91 PRO A CA 1
ATOM 700 C C . PRO A 1 91 ? -0.791 23.406 -12.222 1.00 47.09 91 PRO A C 1
ATOM 702 O O . PRO A 1 91 ? -0.172 24.434 -11.955 1.00 47.09 91 PRO A O 1
ATOM 705 N N . ARG A 1 92 ? -0.189 22.290 -12.653 1.00 53.19 92 ARG A N 1
ATOM 706 C CA . ARG A 1 92 ? 1.213 22.272 -13.074 1.00 53.19 92 ARG A CA 1
ATOM 707 C C . ARG A 1 92 ? 1.347 23.271 -14.213 1.00 53.19 92 ARG A C 1
ATOM 709 O O . ARG A 1 92 ? 0.772 23.077 -15.281 1.00 53.19 92 ARG A O 1
ATOM 716 N N . GLU A 1 93 ? 2.058 24.348 -13.918 1.00 52.66 93 GLU A N 1
ATOM 717 C CA . GLU A 1 93 ? 2.477 25.384 -14.844 1.00 52.66 93 GLU A CA 1
ATOM 718 C C . GLU A 1 93 ? 3.004 24.704 -16.111 1.00 52.66 93 GLU A C 1
ATOM 720 O O . GLU A 1 93 ? 3.916 23.872 -16.061 1.00 52.66 93 GLU A O 1
ATOM 725 N N . ALA A 1 94 ? 2.307 24.944 -17.222 1.00 47.97 94 ALA A N 1
ATOM 726 C CA . ALA A 1 94 ? 2.602 24.324 -18.497 1.00 47.97 94 ALA A CA 1
ATOM 727 C C . ALA A 1 94 ? 4.039 24.681 -18.884 1.00 47.97 94 ALA A C 1
ATOM 729 O O . ALA A 1 94 ? 4.355 25.840 -19.140 1.00 47.97 94 ALA A O 1
ATOM 730 N N . VAL A 1 95 ? 4.908 23.673 -18.909 1.00 52.81 95 VAL A N 1
ATOM 731 C CA . VAL A 1 95 ? 6.234 23.784 -19.508 1.00 52.81 95 VAL A CA 1
ATOM 732 C C . VAL A 1 95 ? 6.014 24.044 -20.992 1.00 52.81 95 VAL A C 1
ATOM 734 O O . VAL A 1 95 ? 5.651 23.139 -21.744 1.00 52.81 95 VAL A O 1
ATOM 737 N N . SER A 1 96 ? 6.179 25.303 -21.389 1.00 44.03 96 SER A N 1
ATOM 738 C CA . SER A 1 96 ? 6.214 25.731 -22.779 1.00 44.03 96 SER A CA 1
ATOM 739 C C . SER A 1 96 ? 7.328 24.966 -23.484 1.00 44.03 96 SER A C 1
ATOM 741 O O . SER A 1 96 ? 8.511 25.194 -23.235 1.00 44.03 96 SER A O 1
ATOM 743 N N . VAL A 1 97 ? 6.945 24.022 -24.339 1.00 50.75 97 VAL A N 1
ATOM 744 C CA . VAL A 1 97 ? 7.851 23.435 -25.321 1.00 50.75 97 VAL A CA 1
ATOM 745 C C . VAL A 1 97 ? 8.144 24.543 -26.323 1.00 50.75 97 VAL A C 1
ATOM 747 O O . VAL A 1 97 ? 7.297 24.898 -27.136 1.00 50.75 97 VAL A O 1
ATOM 750 N N . GLU A 1 98 ? 9.319 25.145 -26.189 1.00 52.84 98 GLU A N 1
ATOM 751 C CA . GLU A 1 98 ? 9.861 26.099 -27.146 1.00 52.84 98 GLU A CA 1
ATOM 752 C C . GLU A 1 98 ? 10.140 25.339 -28.451 1.00 52.84 98 GLU A C 1
ATOM 754 O O . GLU A 1 98 ? 11.096 24.567 -28.561 1.00 52.84 98 GLU A O 1
ATOM 759 N N . GLU A 1 99 ? 9.226 25.475 -29.414 1.00 55.09 99 GLU A N 1
ATOM 760 C CA . GLU A 1 99 ? 9.412 24.990 -30.777 1.00 55.09 99 GLU A CA 1
ATOM 761 C C . GLU A 1 99 ? 10.620 25.707 -31.391 1.00 55.09 99 GLU A C 1
ATOM 763 O O . GLU A 1 99 ? 10.626 26.923 -31.585 1.00 55.09 99 GLU A O 1
ATOM 768 N N . ALA A 1 100 ? 11.668 24.934 -31.675 1.00 41.78 100 ALA A N 1
ATOM 769 C CA . ALA A 1 100 ? 12.849 25.407 -32.379 1.00 41.78 100 ALA A CA 1
ATOM 770 C C . ALA A 1 100 ? 12.469 25.928 -33.782 1.00 41.78 100 ALA A C 1
ATOM 772 O O . ALA A 1 100 ? 11.614 25.335 -34.447 1.00 41.78 100 ALA A O 1
ATOM 773 N N . PRO A 1 101 ? 13.107 27.009 -34.264 1.00 47.59 101 PRO A N 1
ATOM 774 C CA . PRO A 1 101 ? 12.682 27.692 -35.475 1.00 47.59 101 PRO A CA 1
ATOM 775 C C . PRO A 1 101 ? 12.917 26.826 -36.714 1.00 47.59 101 PRO A C 1
ATOM 777 O O . PRO A 1 101 ? 14.033 26.377 -36.987 1.00 47.59 101 PRO A O 1
ATOM 780 N N . VAL A 1 102 ? 11.853 26.646 -37.495 1.00 54.69 102 VAL A N 1
ATOM 781 C CA . VAL A 1 102 ? 11.921 26.166 -38.876 1.00 54.69 102 VAL A CA 1
ATOM 782 C C . VAL A 1 102 ? 12.687 27.216 -39.681 1.00 54.69 102 VAL A C 1
ATOM 784 O O . VAL A 1 102 ? 12.182 28.306 -39.945 1.00 54.69 102 VAL A O 1
ATOM 787 N N . SER A 1 103 ? 13.942 26.913 -40.014 1.00 55.09 103 SER A N 1
ATOM 788 C CA . SER A 1 103 ? 14.754 27.747 -40.894 1.00 55.09 103 SER A CA 1
ATOM 789 C C . SER A 1 103 ? 14.298 27.547 -42.338 1.00 55.09 103 SER A C 1
ATOM 791 O O . SER A 1 103 ? 14.668 26.566 -42.990 1.00 55.09 103 SER A O 1
ATOM 793 N N . ASP A 1 104 ? 13.511 28.490 -42.838 1.00 59.78 104 ASP A N 1
ATOM 794 C CA . ASP A 1 104 ? 13.365 28.708 -44.269 1.00 59.78 104 ASP A CA 1
ATOM 795 C C . ASP A 1 104 ? 14.678 29.251 -44.860 1.00 59.78 104 ASP A C 1
ATOM 797 O O . ASP A 1 104 ? 15.418 29.984 -44.205 1.00 59.78 104 ASP A O 1
ATOM 801 N N . ALA A 1 105 ? 14.896 28.936 -46.140 1.00 48.56 105 ALA A N 1
ATOM 802 C CA . ALA A 1 105 ? 15.914 29.473 -47.053 1.00 48.56 105 ALA A CA 1
ATOM 803 C C . ALA A 1 105 ? 17.264 28.732 -47.145 1.00 48.56 105 ALA A C 1
ATOM 805 O O . ALA A 1 105 ? 18.246 29.077 -46.498 1.00 48.56 105 ALA A O 1
ATOM 806 N N . ALA A 1 106 ? 17.345 27.819 -48.120 1.00 40.25 106 ALA A N 1
ATOM 807 C CA . ALA A 1 106 ? 18.340 27.910 -49.197 1.00 40.25 106 ALA A CA 1
ATOM 808 C C . ALA A 1 106 ? 17.981 26.940 -50.335 1.00 40.25 106 ALA A C 1
ATOM 810 O O . ALA A 1 106 ? 18.216 25.736 -50.264 1.00 40.25 106 ALA A O 1
ATOM 811 N N . ALA A 1 107 ? 17.407 27.483 -51.406 1.00 47.25 107 ALA A N 1
ATOM 812 C CA . ALA A 1 107 ? 17.298 26.807 -52.689 1.00 47.25 107 ALA A CA 1
ATOM 813 C C . ALA A 1 107 ? 18.679 26.726 -53.368 1.00 47.25 107 ALA A C 1
ATOM 815 O O . ALA A 1 107 ? 19.326 27.758 -53.530 1.00 47.25 107 ALA A O 1
ATOM 816 N N . ALA A 1 108 ? 19.102 25.532 -53.806 1.00 44.41 108 ALA A N 1
ATOM 817 C CA . ALA A 1 108 ? 20.141 25.309 -54.827 1.00 44.41 108 ALA A CA 1
ATOM 818 C C . ALA A 1 108 ? 20.066 23.844 -55.348 1.00 44.41 108 ALA A C 1
ATOM 820 O O . ALA A 1 108 ? 19.476 23.001 -54.678 1.00 44.41 108 ALA A O 1
ATOM 821 N N . PRO A 1 109 ? 20.558 23.520 -56.560 1.00 49.34 109 PRO A N 1
ATOM 822 C CA . PRO A 1 109 ? 19.738 22.970 -57.636 1.00 49.34 109 PRO A CA 1
ATOM 823 C C . PRO A 1 109 ? 19.751 21.439 -57.754 1.00 49.34 109 PRO A C 1
ATOM 825 O O . PRO A 1 109 ? 20.730 20.764 -57.443 1.00 49.34 109 PRO A O 1
ATOM 828 N N . LEU A 1 110 ? 18.659 20.907 -58.317 1.00 49.94 110 LEU A N 1
ATOM 829 C CA . LEU A 1 110 ? 18.536 19.525 -58.785 1.00 49.94 110 LEU A CA 1
ATOM 830 C C . LEU A 1 110 ? 19.514 19.258 -59.938 1.00 49.94 110 LEU A C 1
ATOM 832 O O . LEU A 1 110 ? 19.165 19.396 -61.112 1.00 49.94 110 LEU A O 1
ATOM 836 N N . HIS A 1 111 ? 20.726 18.823 -59.603 1.00 43.59 111 HIS A N 1
ATOM 837 C CA . HIS A 1 111 ? 21.581 18.128 -60.553 1.00 43.59 111 HIS A CA 1
ATOM 838 C C . HIS A 1 111 ? 21.074 16.689 -60.669 1.00 43.59 111 HIS A C 1
ATOM 840 O O . HIS A 1 111 ? 21.232 15.871 -59.763 1.00 43.59 111 HIS A O 1
ATOM 846 N N . ARG A 1 112 ? 20.400 16.391 -61.784 1.00 62.00 112 ARG A N 1
ATOM 847 C CA . ARG A 1 112 ? 20.169 15.007 -62.201 1.00 62.00 112 ARG A CA 1
ATOM 848 C C . ARG A 1 112 ? 21.528 14.400 -62.524 1.00 62.00 112 ARG A C 1
ATOM 850 O O . ARG A 1 112 ? 22.244 14.967 -63.346 1.00 62.00 112 ARG A O 1
ATOM 857 N N . ASP A 1 113 ? 21.833 13.252 -61.934 1.00 39.88 113 ASP A N 1
ATOM 858 C CA . ASP A 1 113 ? 22.778 12.332 -62.548 1.00 39.88 113 ASP A CA 1
ATOM 859 C C . ASP A 1 113 ? 22.344 10.874 -62.374 1.00 39.88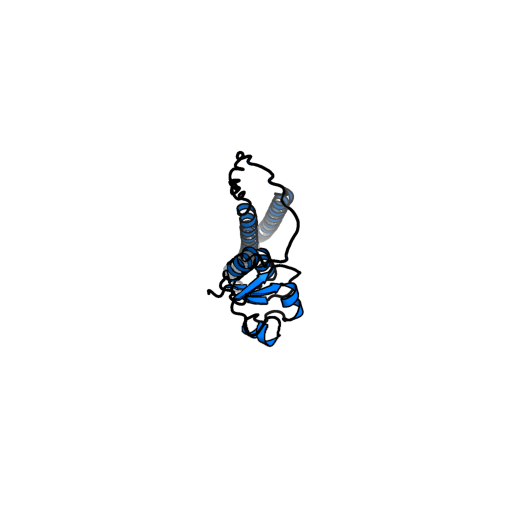 113 ASP A C 1
ATOM 861 O O . ASP A 1 113 ? 21.553 10.503 -61.504 1.00 39.88 113 ASP A O 1
ATOM 865 N N . HIS A 1 114 ? 22.801 10.098 -63.339 1.00 45.41 114 HIS A N 1
ATOM 866 C CA . HIS A 1 114 ? 22.373 8.791 -63.764 1.00 45.41 114 HIS A CA 1
ATOM 867 C C . HIS A 1 114 ? 22.810 7.658 -62.823 1.00 45.41 114 HIS A C 1
ATOM 869 O O . HIS A 1 114 ? 23.697 7.776 -61.984 1.00 45.41 114 HIS A O 1
ATOM 875 N N . ARG A 1 115 ? 22.136 6.516 -62.994 1.00 51.84 115 ARG A N 1
ATOM 876 C CA . ARG A 1 115 ? 22.345 5.242 -62.290 1.00 51.84 115 ARG A CA 1
ATOM 877 C C . ARG A 1 115 ? 23.837 4.877 -62.172 1.00 51.84 115 ARG A C 1
ATOM 879 O O . ARG A 1 115 ? 24.497 4.805 -63.199 1.00 51.84 115 ARG A O 1
ATOM 886 N N . HIS A 1 116 ? 24.290 4.475 -60.979 1.00 40.72 116 HIS A N 1
ATOM 887 C CA . HIS A 1 116 ? 24.969 3.188 -60.732 1.00 40.72 116 HIS A CA 1
ATOM 888 C C . HIS A 1 116 ? 25.466 3.029 -59.285 1.00 40.72 116 HIS A C 1
ATOM 890 O O . HIS A 1 116 ? 26.121 3.905 -58.736 1.00 40.72 116 HIS A O 1
ATOM 896 N N . GLY A 1 117 ? 25.263 1.821 -58.744 1.00 38.31 117 GLY A N 1
ATOM 897 C CA . GLY A 1 117 ? 26.148 1.223 -57.744 1.00 38.31 117 GLY A CA 1
ATOM 898 C C . GLY A 1 117 ? 25.685 1.327 -56.294 1.00 38.31 117 GLY A C 1
ATOM 899 O O . GLY A 1 117 ? 25.759 2.383 -55.680 1.00 38.31 117 GLY A O 1
ATOM 900 N N . HIS A 1 118 ? 25.322 0.177 -55.718 1.00 51.81 118 HIS A N 1
ATOM 901 C CA . HIS A 1 118 ? 25.400 -0.053 -54.277 1.00 51.81 118 HIS A CA 1
ATOM 902 C C . HIS A 1 118 ? 26.778 0.386 -53.761 1.00 51.81 118 HIS A C 1
ATOM 904 O O . HIS A 1 118 ? 27.778 -0.298 -53.975 1.00 51.81 118 HIS A O 1
ATOM 910 N N . ARG A 1 119 ? 26.832 1.516 -53.060 1.00 47.12 119 ARG A N 1
ATOM 911 C CA . ARG A 1 119 ? 27.927 1.852 -52.154 1.00 47.12 119 ARG A CA 1
ATOM 912 C C . ARG A 1 119 ? 27.304 2.075 -50.787 1.00 47.12 119 ARG A C 1
ATOM 914 O O . ARG A 1 119 ? 26.363 2.844 -50.648 1.00 47.12 119 ARG A O 1
ATOM 921 N N . HIS A 1 120 ? 27.775 1.305 -49.812 1.00 49.97 120 HIS A N 1
ATOM 922 C CA . HIS A 1 120 ? 27.439 1.471 -48.405 1.00 49.97 120 HIS A CA 1
ATOM 923 C C . HIS A 1 120 ? 27.687 2.927 -47.993 1.00 49.97 120 HIS A C 1
ATOM 925 O O . HIS A 1 120 ? 28.842 3.342 -47.915 1.00 49.97 120 HIS A O 1
ATOM 931 N N . ASP A 1 121 ? 26.624 3.678 -47.706 1.00 49.44 121 ASP A N 1
ATOM 932 C CA . ASP A 1 121 ? 26.752 4.988 -47.074 1.00 49.44 121 ASP A CA 1
ATOM 933 C C . ASP A 1 121 ? 27.228 4.793 -45.624 1.00 49.44 121 ASP A C 1
ATOM 935 O O . ASP A 1 121 ? 26.517 4.179 -44.818 1.00 49.44 121 ASP A O 1
ATOM 939 N N . PRO A 1 122 ? 28.411 5.311 -45.234 1.00 55.25 122 PRO A N 1
ATOM 940 C CA . PRO A 1 122 ? 28.924 5.150 -43.875 1.00 55.25 122 PRO A CA 1
ATOM 941 C C . PRO A 1 122 ? 28.099 5.923 -42.834 1.00 55.25 122 PRO A C 1
ATOM 943 O O . PRO A 1 122 ? 28.335 5.769 -41.638 1.00 55.25 122 PRO A O 1
ATOM 946 N N . SER A 1 123 ? 27.139 6.753 -43.255 1.00 61.12 123 SER A N 1
ATOM 947 C CA . SER A 1 123 ? 26.428 7.693 -42.385 1.00 61.12 123 SER A CA 1
ATOM 948 C C . SER A 1 123 ? 25.296 7.047 -41.588 1.00 61.12 123 SER A C 1
ATOM 950 O O . SER A 1 123 ? 25.174 7.346 -40.405 1.00 61.12 123 SER A O 1
ATOM 952 N N . ILE A 1 124 ? 24.525 6.109 -42.159 1.00 60.66 124 ILE A N 1
ATOM 953 C CA . ILE A 1 124 ? 23.474 5.399 -41.405 1.00 60.66 124 ILE A CA 1
ATOM 954 C C . ILE A 1 124 ? 24.125 4.474 -40.380 1.00 60.66 124 ILE A C 1
ATOM 956 O O . ILE A 1 124 ? 23.745 4.481 -39.216 1.00 60.66 124 ILE A O 1
ATOM 960 N N . ALA A 1 125 ? 25.157 3.725 -40.775 1.00 65.81 125 ALA A N 1
ATOM 961 C CA . ALA A 1 125 ? 25.887 2.862 -39.851 1.00 65.81 125 ALA A CA 1
ATOM 962 C C . ALA A 1 125 ? 26.581 3.667 -38.734 1.00 65.81 125 ALA A C 1
ATOM 964 O O . ALA A 1 125 ? 26.557 3.246 -37.578 1.00 65.81 125 ALA A O 1
ATOM 965 N N . ALA A 1 126 ? 27.151 4.840 -39.042 1.00 69.38 126 ALA A N 1
ATOM 966 C CA . ALA A 1 126 ? 27.728 5.737 -38.039 1.00 69.38 126 ALA A CA 1
ATOM 967 C C . ALA A 1 126 ? 26.662 6.355 -37.122 1.00 69.38 126 ALA A C 1
ATOM 969 O O . ALA A 1 126 ? 26.857 6.402 -35.910 1.00 69.38 126 ALA A O 1
ATOM 970 N N . TYR A 1 127 ? 25.518 6.759 -37.671 1.00 69.00 127 TYR A N 1
ATOM 971 C CA . TYR A 1 127 ? 24.394 7.302 -36.913 1.00 69.00 127 TYR A CA 1
ATOM 972 C C . TYR A 1 127 ? 23.771 6.249 -35.990 1.00 69.00 127 TYR A C 1
ATOM 974 O O . TYR A 1 127 ? 23.576 6.500 -34.804 1.00 69.00 127 TYR A O 1
ATOM 982 N N . LEU A 1 128 ? 23.566 5.025 -36.482 1.00 73.38 128 LEU A N 1
ATOM 983 C CA . LEU A 1 128 ? 23.119 3.889 -35.676 1.00 73.38 128 LEU A CA 1
ATOM 984 C C . LEU A 1 128 ? 24.141 3.530 -34.591 1.00 73.38 128 LEU A C 1
ATOM 986 O O . LEU A 1 128 ? 23.747 3.216 -33.472 1.00 73.38 128 LEU A O 1
ATOM 990 N N . ARG A 1 129 ? 25.447 3.629 -34.872 1.00 71.44 129 ARG A N 1
ATOM 991 C CA . ARG A 1 129 ? 26.518 3.420 -33.883 1.00 71.44 129 ARG A CA 1
ATOM 992 C C . ARG A 1 129 ? 26.548 4.530 -32.823 1.00 71.44 129 ARG A C 1
ATOM 994 O O . ARG A 1 129 ? 26.787 4.233 -31.657 1.00 71.44 129 ARG A O 1
ATOM 1001 N N . MET A 1 130 ? 26.250 5.774 -33.202 1.00 70.94 130 MET A N 1
ATOM 1002 C CA . MET A 1 130 ? 26.114 6.913 -32.287 1.00 70.94 130 MET A CA 1
ATOM 1003 C C . MET A 1 130 ? 24.884 6.765 -31.381 1.00 70.94 130 MET A C 1
ATOM 1005 O O . MET A 1 130 ? 24.995 6.913 -30.165 1.00 70.94 130 MET A O 1
ATOM 1009 N N . LEU A 1 131 ? 23.731 6.388 -31.945 1.00 68.38 131 LEU A N 1
ATOM 1010 C CA . LEU A 1 131 ? 22.517 6.098 -31.178 1.00 68.38 131 LEU A CA 1
ATOM 1011 C C . LEU A 1 131 ? 22.693 4.876 -30.264 1.00 68.38 131 LEU A C 1
ATOM 1013 O O . LEU A 1 131 ? 22.250 4.896 -29.118 1.00 68.38 131 LEU A O 1
ATOM 1017 N N . ALA A 1 132 ? 23.396 3.840 -30.727 1.00 67.44 132 ALA A N 1
ATOM 1018 C CA . ALA A 1 132 ? 23.731 2.669 -29.920 1.00 67.44 132 ALA A CA 1
ATOM 1019 C C . ALA A 1 132 ? 24.755 2.976 -28.808 1.00 67.44 132 ALA A C 1
ATOM 1021 O O . ALA A 1 132 ? 24.773 2.289 -27.785 1.00 67.44 132 ALA A O 1
ATOM 1022 N N . GLY A 1 133 ? 25.584 4.012 -28.982 1.00 61.88 133 GLY A N 1
ATOM 1023 C CA . GLY A 1 133 ? 26.537 4.504 -27.982 1.00 61.88 133 GLY A CA 1
ATOM 1024 C C . GLY A 1 133 ? 25.878 5.190 -26.782 1.00 61.88 133 GLY A C 1
ATOM 1025 O O . GLY A 1 133 ? 26.459 5.216 -25.699 1.00 61.88 133 GLY A O 1
ATOM 1026 N N . MET A 1 134 ? 24.630 5.654 -26.915 1.00 65.06 134 MET A N 1
ATOM 1027 C CA . MET A 1 134 ? 23.815 6.158 -25.802 1.00 65.06 134 MET A CA 1
ATOM 1028 C C . MET A 1 134 ? 23.189 5.014 -24.989 1.00 65.06 134 MET A C 1
ATOM 1030 O O . MET A 1 134 ? 21.979 4.982 -24.741 1.00 65.06 134 MET A O 1
ATOM 1034 N N . ARG A 1 135 ? 24.005 4.059 -24.523 1.00 57.53 135 ARG A N 1
ATOM 1035 C CA . ARG A 1 135 ? 23.573 3.131 -23.471 1.00 57.53 135 ARG A CA 1
ATOM 1036 C C . ARG A 1 135 ? 23.342 3.954 -22.209 1.00 57.53 135 ARG A C 1
ATOM 1038 O O . ARG A 1 135 ? 24.271 4.218 -21.451 1.00 57.53 135 ARG A O 1
ATOM 1045 N N . ARG A 1 136 ? 22.087 4.364 -21.979 1.00 62.00 136 ARG A N 1
ATOM 1046 C CA . ARG A 1 136 ? 21.640 4.819 -20.656 1.00 62.00 136 ARG A CA 1
ATOM 1047 C C . ARG A 1 136 ? 22.137 3.786 -19.655 1.00 62.00 136 ARG A C 1
ATOM 1049 O O . ARG A 1 136 ? 22.071 2.594 -19.948 1.00 62.00 136 ARG A O 1
ATOM 1056 N N . ASN A 1 137 ? 22.645 4.237 -18.517 1.00 57.69 137 ASN A N 1
ATOM 1057 C CA . ASN A 1 137 ? 23.050 3.368 -17.422 1.00 57.69 137 ASN A CA 1
ATOM 1058 C C . ASN A 1 137 ? 21.813 2.549 -16.990 1.00 57.69 137 ASN A C 1
ATOM 1060 O O . ASN A 1 137 ? 20.982 3.022 -16.214 1.00 57.69 137 ASN A O 1
ATOM 1064 N N . GLN A 1 138 ? 21.601 1.394 -17.627 1.00 64.31 138 GLN A N 1
ATOM 1065 C CA . GLN A 1 138 ? 20.414 0.560 -17.483 1.00 64.31 138 GLN A CA 1
ATOM 1066 C C . GLN A 1 138 ? 20.571 -0.185 -16.164 1.00 64.31 138 GLN A C 1
ATOM 1068 O O . GLN A 1 138 ? 20.976 -1.341 -16.142 1.00 64.31 138 GLN A O 1
ATOM 1073 N N . ARG A 1 139 ? 20.282 0.493 -15.048 1.00 71.69 139 ARG A N 1
ATOM 1074 C CA . ARG A 1 139 ? 19.980 -0.225 -13.807 1.00 71.69 139 ARG A CA 1
ATOM 1075 C C . ARG A 1 139 ? 18.828 -1.166 -14.129 1.00 71.69 139 ARG A C 1
ATOM 1077 O O . ARG A 1 139 ? 17.851 -0.728 -14.747 1.00 71.69 139 ARG A O 1
ATOM 1084 N N . ASN A 1 140 ? 18.940 -2.433 -13.753 1.00 85.81 140 ASN A N 1
ATOM 1085 C CA . ASN A 1 140 ? 17.891 -3.399 -14.040 1.00 85.81 140 ASN A CA 1
ATOM 1086 C C . ASN A 1 140 ? 16.666 -3.053 -13.192 1.00 85.81 140 ASN A C 1
ATOM 1088 O O . ASN A 1 140 ? 16.616 -3.353 -11.998 1.00 85.81 140 ASN A O 1
ATOM 1092 N N . ARG A 1 141 ? 15.691 -2.381 -13.810 1.00 90.38 141 ARG A N 1
ATOM 1093 C CA . ARG A 1 141 ? 14.444 -1.960 -13.170 1.00 90.38 141 ARG A CA 1
ATOM 1094 C C . ARG A 1 141 ? 13.383 -3.038 -13.348 1.00 90.38 141 ARG A C 1
ATOM 1096 O O . ARG A 1 141 ? 13.109 -3.438 -14.476 1.00 90.38 141 ARG A O 1
ATOM 1103 N N . ALA A 1 142 ? 12.772 -3.469 -12.251 1.00 94.38 142 ALA A N 1
ATOM 1104 C CA . ALA A 1 142 ? 11.552 -4.264 -12.277 1.00 94.38 142 ALA A CA 1
ATOM 1105 C C . ALA A 1 142 ? 10.357 -3.405 -11.871 1.00 94.38 142 ALA A C 1
ATOM 1107 O O . ALA A 1 142 ? 10.461 -2.527 -11.013 1.00 94.38 142 ALA A O 1
ATOM 1108 N N . ILE A 1 143 ? 9.223 -3.684 -12.498 1.00 95.50 143 ILE A N 1
ATOM 1109 C CA . ILE A 1 143 ? 7.945 -3.041 -12.221 1.00 95.50 143 ILE A CA 1
ATOM 1110 C C . ILE A 1 143 ? 6.997 -4.128 -11.729 1.00 95.50 143 ILE A C 1
ATOM 1112 O O . ILE A 1 143 ? 6.898 -5.176 -12.366 1.00 95.50 143 ILE A O 1
ATOM 1116 N N . VAL A 1 144 ? 6.310 -3.877 -10.617 1.00 96.62 144 VAL A N 1
ATOM 1117 C CA . VAL A 1 144 ? 5.320 -4.800 -10.044 1.00 96.62 144 VAL A CA 1
ATOM 1118 C C . VAL A 1 144 ? 4.021 -4.043 -9.788 1.00 96.62 144 VAL A C 1
ATOM 1120 O O . VAL A 1 144 ? 4.041 -2.935 -9.256 1.00 96.62 144 VAL A O 1
ATOM 1123 N N . ASN A 1 145 ? 2.892 -4.632 -10.176 1.00 97.12 145 ASN A N 1
ATOM 1124 C CA . ASN A 1 145 ? 1.564 -4.053 -9.965 1.00 97.12 145 ASN A CA 1
ATOM 1125 C C . ASN A 1 145 ? 0.926 -4.593 -8.678 1.00 97.12 145 ASN A C 1
ATOM 1127 O O . ASN A 1 145 ? 1.235 -5.708 -8.249 1.00 97.12 145 ASN A O 1
ATOM 1131 N N . LEU A 1 146 ? -0.016 -3.844 -8.102 1.00 95.75 146 LEU A N 1
ATOM 1132 C CA . LEU A 1 146 ? -0.742 -4.266 -6.899 1.00 95.75 146 LEU A CA 1
ATOM 1133 C C . LEU A 1 146 ? -1.556 -5.550 -7.088 1.00 95.75 146 LEU A C 1
ATOM 1135 O O . LEU A 1 146 ? -1.561 -6.383 -6.189 1.00 95.75 146 LEU A O 1
ATOM 1139 N N . GLU A 1 147 ? -2.162 -5.755 -8.260 1.00 95.56 147 GLU A N 1
ATOM 1140 C CA . GLU A 1 147 ? -2.828 -7.018 -8.630 1.00 95.56 147 GLU A CA 1
ATOM 1141 C C . GLU A 1 147 ? -1.919 -8.236 -8.407 1.00 95.56 147 GLU A C 1
ATOM 1143 O O . GLU A 1 147 ? -2.320 -9.245 -7.826 1.00 95.56 147 GLU A O 1
ATOM 1148 N N . THR A 1 148 ? -0.661 -8.129 -8.841 1.00 95.50 148 THR A N 1
ATOM 1149 C CA . THR A 1 148 ? 0.328 -9.198 -8.698 1.00 95.50 148 THR A CA 1
ATOM 1150 C C . THR A 1 148 ? 0.642 -9.444 -7.224 1.00 95.50 148 THR A C 1
ATOM 1152 O O . THR A 1 148 ? 0.724 -10.589 -6.789 1.00 95.50 148 THR A O 1
ATOM 1155 N N . LEU A 1 149 ? 0.767 -8.385 -6.421 1.00 95.19 149 LEU A N 1
ATOM 1156 C CA . LEU A 1 149 ? 0.968 -8.539 -4.981 1.00 95.19 149 LEU A CA 1
ATOM 1157 C C . LEU A 1 149 ? -0.245 -9.204 -4.311 1.00 95.19 149 LEU A C 1
ATOM 1159 O O . LEU A 1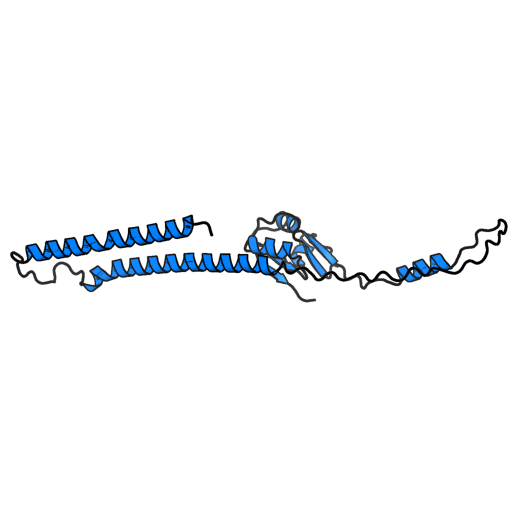 149 ? -0.078 -10.132 -3.524 1.00 95.19 149 LEU A O 1
ATOM 1163 N N . ALA A 1 150 ? -1.461 -8.801 -4.678 1.00 93.81 150 ALA A N 1
ATOM 1164 C CA . ALA A 1 150 ? -2.695 -9.364 -4.141 1.00 93.81 150 ALA A CA 1
ATOM 1165 C C . ALA A 1 150 ? -2.843 -10.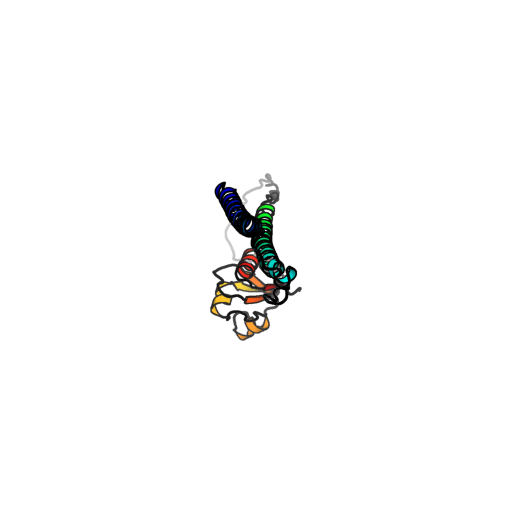865 -4.447 1.00 93.81 150 ALA A C 1
ATOM 1167 O O . ALA A 1 150 ? -3.314 -11.622 -3.596 1.00 93.81 150 ALA A O 1
ATOM 1168 N N . ALA A 1 151 ? -2.419 -11.316 -5.631 1.00 93.75 151 ALA A N 1
ATOM 1169 C CA . ALA A 1 151 ? -2.500 -12.721 -6.030 1.00 93.75 151 ALA A CA 1
ATOM 1170 C C . ALA A 1 151 ? -1.474 -13.621 -5.318 1.00 93.75 151 ALA A C 1
ATOM 1172 O O . ALA A 1 151 ? -1.754 -14.792 -5.070 1.00 93.75 151 ALA A O 1
ATOM 1173 N N . HIS A 1 152 ? -0.294 -13.088 -4.989 1.00 94.56 152 HIS A N 1
ATOM 1174 C CA . HIS A 1 152 ? 0.852 -13.895 -4.559 1.00 94.56 152 HIS A CA 1
ATOM 1175 C C . HIS A 1 152 ? 1.223 -13.762 -3.077 1.00 94.56 152 HIS A C 1
ATOM 1177 O O . HIS A 1 152 ? 2.050 -14.543 -2.601 1.00 94.56 152 HIS A O 1
ATOM 1183 N N . PHE A 1 153 ? 0.642 -12.804 -2.354 1.00 95.06 153 PHE A N 1
ATOM 1184 C CA . PHE A 1 153 ? 0.900 -12.584 -0.931 1.00 95.06 153 PHE A CA 1
ATOM 1185 C C . PHE A 1 153 ? -0.360 -12.741 -0.080 1.00 95.06 153 PHE A C 1
ATOM 1187 O O . PHE A 1 153 ? -1.488 -12.524 -0.538 1.00 95.06 153 PHE A O 1
ATOM 1194 N N . GLU A 1 154 ? -0.164 -13.138 1.170 1.00 92.62 154 GLU A N 1
ATOM 1195 C CA . GLU A 1 154 ? -1.204 -13.217 2.191 1.00 92.62 154 GLU A CA 1
ATOM 1196 C C . GLU A 1 154 ? -1.315 -11.914 2.991 1.00 92.62 154 GLU A C 1
ATOM 1198 O O . GLU A 1 154 ? -0.426 -11.062 2.977 1.00 92.62 154 GLU A O 1
ATOM 1203 N N . SER A 1 155 ? -2.439 -11.732 3.686 1.00 90.81 155 SER A N 1
ATOM 1204 C CA . SER A 1 155 ? -2.631 -10.567 4.552 1.00 90.81 155 SER A CA 1
ATOM 1205 C C . SER A 1 155 ? -1.578 -10.539 5.663 1.00 90.81 155 SER A C 1
ATOM 1207 O O . SER A 1 155 ? -1.291 -11.556 6.284 1.00 90.81 155 SER A O 1
ATOM 1209 N N . HIS A 1 156 ? -1.047 -9.351 5.938 1.00 90.38 156 HIS A N 1
ATOM 1210 C CA . HIS A 1 156 ? 0.062 -9.062 6.851 1.00 90.38 156 HIS A CA 1
ATOM 1211 C C . HIS A 1 156 ? 1.427 -9.637 6.443 1.00 90.38 156 HIS A C 1
ATOM 1213 O O . HIS A 1 156 ? 2.388 -9.506 7.204 1.00 90.38 156 HIS A O 1
ATOM 1219 N N . GLU A 1 157 ? 1.558 -10.223 5.251 1.00 85.44 157 GLU A N 1
ATOM 1220 C CA . GLU A 1 157 ? 2.843 -10.735 4.779 1.00 85.44 157 GLU A CA 1
ATOM 1221 C C . GLU A 1 157 ? 3.797 -9.577 4.399 1.00 85.44 157 GLU A C 1
ATOM 1223 O O . GLU A 1 157 ? 3.376 -8.609 3.748 1.00 85.44 157 GLU A O 1
ATOM 1228 N N . PRO A 1 158 ? 5.086 -9.637 4.795 1.00 92.56 158 PRO A N 1
ATOM 1229 C CA . PRO A 1 158 ? 6.077 -8.648 4.390 1.00 92.56 158 PRO A CA 1
ATOM 1230 C C . PRO A 1 158 ? 6.497 -8.865 2.930 1.00 92.56 158 PRO A C 1
ATOM 1232 O O . PRO A 1 158 ? 7.104 -9.874 2.573 1.00 92.56 158 PRO A O 1
ATOM 1235 N N . VAL A 1 159 ? 6.218 -7.877 2.085 1.00 95.56 159 VAL A N 1
ATOM 1236 C CA . VAL A 1 159 ? 6.636 -7.832 0.684 1.00 95.56 159 VAL A CA 1
ATOM 1237 C C . VAL A 1 159 ? 7.971 -7.100 0.600 1.00 95.56 159 VAL A C 1
ATOM 1239 O O . VAL A 1 159 ? 8.025 -5.883 0.453 1.00 95.56 159 VAL A O 1
ATOM 1242 N N . THR A 1 160 ? 9.062 -7.853 0.687 1.00 95.88 160 THR A N 1
ATOM 1243 C CA . THR A 1 160 ? 10.434 -7.352 0.509 1.00 95.88 160 THR A CA 1
ATOM 1244 C C . THR A 1 160 ? 10.980 -7.695 -0.876 1.00 95.88 160 THR A C 1
ATOM 1246 O O . THR A 1 160 ? 10.505 -8.624 -1.537 1.00 95.88 160 THR A O 1
ATOM 1249 N N . ILE A 1 161 ? 12.058 -7.029 -1.303 1.00 93.88 161 ILE A N 1
ATOM 1250 C CA . ILE A 1 161 ? 12.762 -7.362 -2.558 1.00 93.88 161 ILE A CA 1
ATOM 1251 C C . ILE A 1 161 ? 13.203 -8.837 -2.576 1.00 93.88 161 ILE A C 1
ATOM 1253 O O . ILE A 1 161 ? 13.162 -9.477 -3.627 1.00 93.88 161 ILE A O 1
ATOM 1257 N N . HIS A 1 162 ? 13.591 -9.393 -1.422 1.00 93.75 162 HIS A N 1
ATOM 1258 C CA . HIS A 1 162 ? 13.940 -10.809 -1.294 1.00 93.75 162 HIS A CA 1
ATOM 1259 C C . HIS A 1 162 ? 12.735 -11.711 -1.579 1.00 93.75 162 HIS A C 1
ATOM 1261 O O . HIS A 1 162 ? 12.810 -12.560 -2.465 1.00 93.75 162 HIS A O 1
ATOM 1267 N N . SER A 1 163 ? 11.600 -11.452 -0.921 1.00 95.06 163 SER A N 1
ATOM 1268 C CA . SER A 1 163 ? 10.368 -12.233 -1.110 1.00 95.06 163 SER A CA 1
ATOM 1269 C C . SER A 1 163 ? 9.860 -12.195 -2.560 1.00 95.06 163 SER A C 1
ATOM 1271 O O . SER A 1 163 ? 9.409 -13.205 -3.102 1.00 95.06 163 SER A O 1
ATOM 1273 N N . LEU A 1 164 ? 10.012 -11.052 -3.243 1.00 94.94 164 LEU A N 1
ATOM 1274 C CA . LEU A 1 164 ? 9.665 -10.902 -4.657 1.00 94.94 164 LEU A CA 1
ATOM 1275 C C . LEU A 1 164 ? 10.572 -11.748 -5.565 1.00 94.94 164 LEU A C 1
ATOM 1277 O O . LEU A 1 164 ? 10.096 -12.297 -6.562 1.00 94.94 164 LEU A O 1
ATOM 1281 N N . LYS A 1 165 ? 11.865 -11.874 -5.232 1.00 94.50 165 LYS A N 1
ATOM 1282 C CA . LYS A 1 165 ? 12.814 -12.737 -5.959 1.00 94.50 165 LYS A CA 1
ATOM 1283 C C . LYS A 1 165 ? 12.529 -14.217 -5.706 1.00 94.50 165 LYS A C 1
ATOM 1285 O O . LYS A 1 165 ? 12.522 -14.993 -6.659 1.00 94.50 165 LYS A O 1
ATOM 1290 N N . GLU A 1 166 ? 12.248 -14.602 -4.463 1.00 94.19 166 GLU A N 1
ATOM 1291 C CA . GLU A 1 166 ? 11.915 -15.985 -4.087 1.00 94.19 166 GLU A CA 1
ATOM 1292 C C . GLU A 1 166 ? 10.662 -16.486 -4.804 1.00 94.19 166 GLU A C 1
ATOM 1294 O O . GLU A 1 166 ? 10.670 -17.559 -5.409 1.00 94.19 166 GLU A O 1
ATOM 1299 N N . LYS A 1 167 ? 9.608 -15.662 -4.825 1.00 93.75 167 LYS A N 1
ATOM 1300 C CA . LYS A 1 167 ? 8.359 -15.949 -5.544 1.00 93.75 167 LYS A CA 1
ATOM 1301 C C . LYS A 1 167 ? 8.473 -15.754 -7.065 1.00 93.75 167 LYS A C 1
ATOM 1303 O O . LYS A 1 167 ? 7.484 -15.919 -7.773 1.00 93.75 167 LYS A O 1
ATOM 1308 N N . LYS A 1 168 ? 9.667 -15.428 -7.583 1.00 94.31 168 LYS A N 1
ATOM 1309 C CA . LYS A 1 168 ? 9.971 -15.193 -9.010 1.00 94.31 168 LYS A CA 1
ATOM 1310 C C . LYS A 1 168 ? 9.094 -14.121 -9.672 1.00 94.31 168 LYS A C 1
ATOM 1312 O O . LYS A 1 168 ? 8.877 -14.158 -10.880 1.00 94.31 168 LYS A O 1
ATOM 1317 N N . LEU A 1 169 ? 8.623 -13.149 -8.893 1.00 93.75 169 LEU A N 1
ATOM 1318 C CA . LEU A 1 169 ? 7.843 -12.010 -9.387 1.00 93.75 169 LEU A CA 1
ATOM 1319 C C . LEU A 1 169 ? 8.735 -10.935 -10.015 1.00 93.75 169 LEU A C 1
ATOM 1321 O O . LEU A 1 169 ? 8.275 -10.156 -10.846 1.00 93.75 169 LEU A O 1
ATOM 1325 N N . ILE A 1 170 ? 10.018 -10.913 -9.643 1.00 94.94 170 ILE A N 1
ATOM 1326 C CA . ILE A 1 170 ? 11.039 -10.061 -10.255 1.00 94.94 170 ILE A CA 1
ATOM 1327 C C . ILE A 1 170 ? 12.293 -10.873 -10.618 1.00 94.94 170 ILE A C 1
ATOM 1329 O O . ILE A 1 170 ? 12.595 -11.876 -9.963 1.00 94.94 170 ILE A O 1
ATOM 1333 N N . PRO A 1 171 ? 13.067 -10.447 -11.634 1.00 92.69 171 PRO A N 1
ATOM 1334 C CA . PRO A 1 171 ? 14.353 -11.059 -11.952 1.00 92.69 171 PRO A CA 1
ATOM 1335 C C . PRO A 1 171 ? 15.356 -11.006 -10.787 1.00 92.69 171 PRO A C 1
ATOM 1337 O O . PRO A 1 171 ? 15.462 -10.022 -10.056 1.00 92.69 171 PRO A O 1
ATOM 1340 N N . ALA A 1 172 ? 16.195 -12.039 -10.660 1.00 90.19 172 ALA A N 1
ATOM 1341 C CA . ALA A 1 172 ? 17.222 -12.090 -9.611 1.00 90.19 172 ALA A CA 1
ATOM 1342 C C . ALA A 1 172 ? 18.231 -10.925 -9.701 1.00 90.19 172 ALA A C 1
ATOM 1344 O O . ALA A 1 172 ? 18.686 -10.411 -8.676 1.00 90.19 172 ALA A O 1
ATOM 1345 N N . LYS A 1 173 ? 18.533 -10.478 -10.929 1.00 89.25 173 LYS A N 1
ATOM 1346 C CA . LYS A 1 173 ? 19.470 -9.385 -11.244 1.00 89.25 173 LYS A CA 1
ATOM 1347 C C . LYS A 1 173 ? 18.827 -7.992 -11.221 1.00 89.25 173 LYS A C 1
ATOM 1349 O O . LYS A 1 173 ? 19.341 -7.089 -11.867 1.00 89.25 173 LYS A O 1
ATOM 1354 N N . THR A 1 174 ? 17.680 -7.829 -10.568 1.00 90.75 174 THR A N 1
ATOM 1355 C CA . THR A 1 174 ? 17.025 -6.526 -10.418 1.00 90.75 174 THR A CA 1
ATOM 1356 C C . THR A 1 174 ? 17.706 -5.697 -9.335 1.00 90.75 174 THR A C 1
ATOM 1358 O O . THR A 1 174 ? 17.856 -6.171 -8.203 1.00 90.75 174 THR A O 1
ATOM 1361 N N . ASP A 1 175 ? 18.038 -4.459 -9.701 1.00 89.12 175 ASP A N 1
ATOM 1362 C CA . ASP A 1 175 ? 18.703 -3.462 -8.852 1.00 89.12 175 ASP A CA 1
ATOM 1363 C C . ASP A 1 175 ? 17.720 -2.421 -8.310 1.00 89.12 175 ASP A C 1
ATOM 1365 O O . ASP A 1 175 ? 18.010 -1.738 -7.339 1.00 89.12 175 ASP A O 1
ATOM 1369 N N . HIS A 1 176 ? 16.568 -2.250 -8.961 1.00 92.25 176 HIS A N 1
ATOM 1370 C CA . HIS A 1 176 ? 15.590 -1.236 -8.587 1.00 92.25 176 HIS A CA 1
ATOM 1371 C C . HIS A 1 176 ? 14.176 -1.745 -8.855 1.00 92.25 176 HIS A C 1
ATOM 1373 O O . HIS A 1 176 ? 13.899 -2.296 -9.921 1.00 92.25 176 HIS A O 1
ATOM 1379 N N . VAL A 1 177 ? 13.278 -1.562 -7.892 1.00 95.19 177 VAL A N 1
ATOM 1380 C CA . VAL A 1 177 ? 11.899 -2.065 -7.941 1.00 95.19 177 VAL A CA 1
ATOM 1381 C C . VAL A 1 177 ? 10.954 -0.896 -7.755 1.00 95.19 177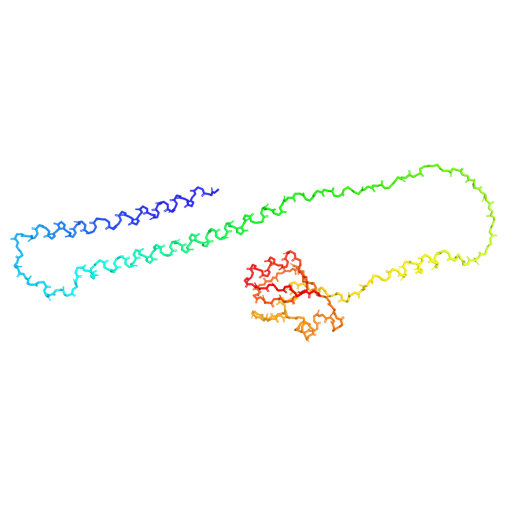 VAL A C 1
ATOM 1383 O O . VAL A 1 177 ? 11.037 -0.219 -6.732 1.00 95.19 177 VAL A O 1
ATOM 1386 N N . LYS A 1 178 ? 10.057 -0.707 -8.725 1.00 95.06 178 LYS A N 1
ATOM 1387 C CA . LYS A 1 178 ? 8.973 0.270 -8.656 1.00 95.06 178 LYS A CA 1
ATOM 1388 C C . LYS A 1 178 ? 7.625 -0.436 -8.535 1.00 95.06 178 LYS A C 1
ATOM 1390 O O . LYS A 1 178 ? 7.326 -1.322 -9.339 1.00 95.06 178 LYS A O 1
ATOM 1395 N N . ILE A 1 179 ? 6.810 -0.016 -7.571 1.00 97.25 179 ILE A N 1
ATOM 1396 C CA . ILE A 1 179 ? 5.444 -0.520 -7.389 1.00 97.25 179 ILE A CA 1
ATOM 1397 C C . ILE A 1 179 ? 4.447 0.432 -8.051 1.00 97.25 179 ILE A C 1
ATOM 1399 O O . ILE A 1 179 ? 4.500 1.644 -7.835 1.00 97.25 179 ILE A O 1
ATOM 1403 N N . LEU A 1 180 ? 3.538 -0.117 -8.856 1.00 97.38 180 LEU A N 1
ATOM 1404 C CA . LEU A 1 180 ? 2.493 0.635 -9.551 1.00 97.38 180 LEU A CA 1
ATOM 1405 C C . LEU A 1 180 ? 1.095 0.260 -9.054 1.00 97.38 180 LEU A C 1
ATOM 1407 O O . LEU A 1 180 ? 0.813 -0.909 -8.796 1.00 97.38 180 LEU A O 1
ATOM 1411 N N . GLY A 1 181 ? 0.206 1.253 -8.986 1.00 94.69 181 GLY A N 1
ATOM 1412 C CA . GLY A 1 181 ? -1.152 1.154 -8.434 1.00 94.69 181 GLY A CA 1
ATOM 1413 C C . GLY A 1 181 ? -2.173 0.406 -9.293 1.00 94.69 181 GLY A C 1
ATOM 1414 O O . GLY A 1 181 ? -3.369 0.517 -9.053 1.00 94.69 181 GLY A O 1
ATOM 1415 N N . LYS A 1 182 ? -1.741 -0.348 -10.308 1.00 94.69 182 LYS A N 1
ATOM 1416 C CA . LYS A 1 182 ? -2.665 -1.034 -11.212 1.00 94.69 182 LYS A CA 1
ATOM 1417 C C . LYS A 1 182 ? -3.301 -2.259 -10.539 1.00 94.69 182 LYS A C 1
ATOM 1419 O O . LYS A 1 182 ? -2.588 -3.163 -10.096 1.00 94.69 182 LYS A O 1
ATOM 1424 N N . GLY A 1 183 ? -4.633 -2.310 -10.567 1.00 91.75 183 GLY A N 1
ATOM 1425 C CA . GLY A 1 183 ? -5.449 -3.402 -10.026 1.00 91.75 183 GLY A CA 1
ATOM 1426 C C . GLY A 1 183 ? -6.010 -3.102 -8.636 1.00 91.75 183 GLY A C 1
ATOM 1427 O O . GLY A 1 183 ? -5.807 -2.018 -8.098 1.00 91.75 183 GLY A O 1
ATOM 1428 N N . THR A 1 184 ? -6.741 -4.056 -8.060 1.00 87.56 184 THR A N 1
ATOM 1429 C CA . THR A 1 184 ? -7.298 -3.939 -6.706 1.00 87.56 184 THR A CA 1
ATOM 1430 C C . THR A 1 184 ? -6.398 -4.635 -5.692 1.00 87.56 184 THR A C 1
ATOM 1432 O O . THR A 1 184 ? -5.856 -5.711 -5.948 1.00 87.56 184 THR A O 1
ATOM 1435 N N . LEU A 1 185 ? -6.236 -4.007 -4.530 1.00 91.25 185 LEU A N 1
ATOM 1436 C CA . LEU A 1 185 ? -5.568 -4.588 -3.377 1.00 91.25 185 LEU A CA 1
ATOM 1437 C C . LEU A 1 185 ? -6.593 -4.673 -2.248 1.00 91.25 185 LEU A C 1
ATOM 1439 O O . LEU A 1 185 ? -7.026 -3.644 -1.747 1.00 91.25 185 LEU A O 1
ATOM 1443 N N . ASP A 1 186 ? -6.961 -5.891 -1.858 1.00 89.50 186 ASP A N 1
ATOM 1444 C CA . ASP A 1 186 ? -7.930 -6.136 -0.774 1.00 89.50 186 ASP A CA 1
ATOM 1445 C C . ASP A 1 186 ? -7.246 -6.614 0.518 1.00 89.50 186 ASP A C 1
ATOM 1447 O O . ASP A 1 186 ? -7.881 -6.807 1.554 1.00 89.50 186 ASP A O 1
ATOM 1451 N N . LYS A 1 187 ? -5.932 -6.841 0.450 1.00 90.31 187 LYS A N 1
ATOM 1452 C CA . LYS A 1 187 ? -5.122 -7.407 1.527 1.00 90.31 187 LYS A CA 1
ATOM 1453 C C . LYS A 1 187 ? -4.242 -6.329 2.136 1.00 90.31 187 LYS A C 1
ATOM 1455 O O . LYS A 1 187 ? -3.618 -5.546 1.422 1.00 90.31 187 LYS A O 1
ATOM 1460 N N . LEU A 1 188 ? -4.138 -6.345 3.459 1.00 93.12 188 LEU A N 1
ATOM 1461 C CA . LEU A 1 188 ? -3.219 -5.481 4.185 1.00 93.12 188 LEU A CA 1
ATOM 1462 C C . LEU A 1 188 ? -1.795 -6.005 3.987 1.00 93.12 188 LEU A C 1
ATOM 1464 O O . LEU A 1 188 ? -1.467 -7.069 4.499 1.00 93.12 188 LEU A O 1
ATOM 1468 N N . LEU A 1 189 ? -0.951 -5.277 3.257 1.00 93.69 189 LEU A N 1
ATOM 1469 C CA . LEU A 1 189 ? 0.439 -5.668 2.995 1.00 93.69 189 LEU A CA 1
ATOM 1470 C C . LEU A 1 189 ? 1.431 -4.651 3.571 1.00 93.69 189 LEU A C 1
ATOM 1472 O O . LEU A 1 189 ? 1.148 -3.454 3.676 1.00 93.69 189 LEU A O 1
ATOM 1476 N N . HIS A 1 190 ? 2.619 -5.131 3.932 1.00 94.50 190 HIS A N 1
ATOM 1477 C CA . HIS A 1 190 ? 3.764 -4.286 4.267 1.00 94.50 190 HIS A CA 1
ATOM 1478 C C . HIS A 1 190 ? 4.769 -4.363 3.123 1.00 94.50 190 HIS A C 1
ATOM 1480 O O . HIS A 1 190 ? 5.450 -5.371 2.979 1.00 94.50 190 HIS A O 1
ATOM 1486 N N . VAL A 1 191 ? 4.808 -3.334 2.278 1.00 96.19 191 VAL A N 1
ATOM 1487 C CA . VAL A 1 191 ? 5.564 -3.333 1.025 1.00 96.19 191 VAL A CA 1
ATOM 1488 C C . VAL A 1 191 ? 6.813 -2.482 1.148 1.00 96.19 191 VAL A C 1
ATOM 1490 O O . VAL A 1 191 ? 6.730 -1.292 1.439 1.00 96.19 191 VAL A O 1
ATOM 1493 N N . GLU A 1 192 ? 7.960 -3.090 0.869 1.00 95.56 192 GLU A N 1
ATOM 1494 C CA . GLU A 1 192 ? 9.258 -2.432 0.815 1.00 95.56 192 GLU A CA 1
ATOM 1495 C C . GLU A 1 192 ? 9.778 -2.429 -0.628 1.00 95.56 192 GLU A C 1
ATOM 1497 O O . GLU A 1 192 ? 9.998 -3.481 -1.239 1.00 95.56 192 GLU A O 1
ATOM 1502 N N . ALA A 1 193 ? 9.965 -1.238 -1.193 1.00 95.62 193 ALA A N 1
ATOM 1503 C CA . ALA A 1 193 ? 10.442 -1.056 -2.563 1.00 95.62 193 ALA A CA 1
ATOM 1504 C C . ALA A 1 193 ? 11.248 0.241 -2.694 1.00 95.62 193 ALA A C 1
ATOM 1506 O O . ALA A 1 193 ? 11.332 1.013 -1.750 1.00 95.62 193 ALA A O 1
ATOM 1507 N N . HIS A 1 194 ? 11.857 0.481 -3.856 1.00 95.19 194 HIS A N 1
ATOM 1508 C CA . HIS A 1 194 ? 12.700 1.666 -4.057 1.00 95.19 194 HIS A CA 1
ATOM 1509 C C . HIS A 1 194 ? 11.918 2.892 -4.526 1.00 95.19 194 HIS A C 1
ATOM 1511 O O . HIS A 1 194 ? 12.437 3.995 -4.468 1.00 95.19 194 HIS A O 1
ATOM 1517 N N . ASP A 1 195 ? 10.737 2.679 -5.105 1.00 95.12 195 ASP A N 1
ATOM 1518 C CA . ASP A 1 195 ? 9.894 3.727 -5.669 1.00 95.12 195 ASP A CA 1
ATOM 1519 C C . ASP A 1 195 ? 8.445 3.217 -5.720 1.00 95.12 195 ASP A C 1
ATOM 1521 O O . ASP A 1 195 ? 8.186 2.031 -5.970 1.00 95.12 195 ASP A O 1
ATOM 1525 N N . PHE A 1 196 ? 7.491 4.117 -5.517 1.00 96.31 196 PHE A N 1
ATOM 1526 C CA . PHE A 1 196 ? 6.062 3.846 -5.570 1.00 96.31 196 PHE A CA 1
ATOM 1527 C C . PHE A 1 196 ? 5.378 4.904 -6.437 1.00 96.31 196 PHE A C 1
ATOM 1529 O O . PHE A 1 196 ? 5.664 6.092 -6.342 1.00 96.31 196 PHE A O 1
ATOM 1536 N N . SER A 1 197 ? 4.433 4.496 -7.284 1.00 96.62 197 SER A N 1
ATOM 1537 C CA . SER A 1 197 ? 3.501 5.465 -7.876 1.00 96.62 197 SER A CA 1
ATOM 1538 C C . SER A 1 197 ? 2.544 6.017 -6.819 1.00 96.62 197 SER A C 1
ATOM 1540 O O . SER A 1 197 ? 2.181 5.285 -5.896 1.00 96.62 197 SER A O 1
ATOM 1542 N N . ASP A 1 198 ? 2.037 7.227 -7.033 1.00 95.88 198 ASP A N 1
ATOM 1543 C CA . ASP A 1 198 ? 1.044 7.870 -6.161 1.00 95.88 198 ASP A CA 1
ATOM 1544 C C . ASP A 1 198 ? -0.179 6.968 -5.905 1.00 95.88 198 ASP A C 1
ATOM 1546 O O . ASP A 1 198 ? -0.560 6.735 -4.759 1.00 95.88 198 ASP A O 1
ATOM 1550 N N . GLU A 1 199 ? -0.719 6.355 -6.965 1.00 95.31 199 GLU A N 1
ATOM 1551 C CA . GLU A 1 199 ? -1.847 5.413 -6.887 1.00 95.31 199 GLU A CA 1
ATOM 1552 C C . GLU A 1 199 ? -1.530 4.178 -6.027 1.00 95.31 199 GLU A C 1
ATOM 1554 O O . GLU A 1 199 ? -2.386 3.674 -5.300 1.00 95.31 199 GLU A O 1
ATOM 1559 N N . ALA A 1 200 ? -0.285 3.689 -6.078 1.00 95.50 200 ALA A N 1
ATOM 1560 C CA . ALA A 1 200 ? 0.135 2.529 -5.293 1.00 95.50 200 ALA A CA 1
ATOM 1561 C C . ALA A 1 200 ? 0.184 2.854 -3.801 1.00 95.50 200 ALA A C 1
ATOM 1563 O O . ALA A 1 200 ? -0.307 2.073 -2.987 1.00 95.50 200 ALA A O 1
ATOM 1564 N N . MET A 1 201 ? 0.769 4.003 -3.447 1.00 95.12 201 MET A N 1
ATOM 1565 C CA . MET A 1 201 ? 0.826 4.455 -2.058 1.00 95.12 201 MET A CA 1
ATOM 1566 C C . MET A 1 201 ? -0.575 4.641 -1.483 1.00 95.12 201 MET A C 1
ATOM 1568 O O . MET A 1 201 ? -0.838 4.195 -0.367 1.00 95.12 201 MET A O 1
ATOM 1572 N N . GLU A 1 202 ? -1.486 5.242 -2.252 1.00 93.88 202 GLU A N 1
ATOM 1573 C CA . GLU A 1 202 ? -2.865 5.444 -1.816 1.00 93.88 202 GLU A CA 1
ATOM 1574 C C . GLU A 1 202 ? -3.586 4.112 -1.575 1.00 93.88 202 GLU A C 1
ATOM 1576 O O . GLU A 1 202 ? -4.145 3.908 -0.498 1.00 93.88 202 GLU A O 1
ATOM 1581 N N . ALA A 1 203 ? -3.529 3.171 -2.518 1.00 93.69 203 ALA A N 1
ATOM 1582 C CA . ALA A 1 203 ? -4.192 1.876 -2.369 1.00 93.69 203 ALA A CA 1
ATOM 1583 C C . ALA A 1 203 ? -3.614 1.030 -1.215 1.00 93.69 203 ALA A C 1
ATOM 1585 O O . ALA A 1 203 ? -4.366 0.399 -0.467 1.00 93.69 203 ALA A O 1
ATOM 1586 N N . ILE A 1 204 ? -2.292 1.054 -1.004 1.00 93.88 204 ILE A N 1
ATOM 1587 C CA . ILE A 1 204 ? -1.659 0.388 0.148 1.00 93.88 204 ILE A CA 1
ATOM 1588 C C . ILE A 1 204 ? -2.108 1.042 1.463 1.00 93.88 204 ILE A C 1
ATOM 1590 O O . ILE A 1 204 ? -2.380 0.342 2.434 1.00 93.88 204 ILE A O 1
ATOM 1594 N N . PHE A 1 205 ? -2.240 2.368 1.512 1.00 93.25 205 PHE A N 1
ATOM 1595 C CA . PHE A 1 205 ? -2.694 3.062 2.718 1.00 93.25 205 PHE A CA 1
ATOM 1596 C C . PHE A 1 205 ? -4.181 2.815 3.019 1.00 93.25 205 PHE A C 1
ATOM 1598 O O . PHE A 1 205 ? -4.550 2.606 4.174 1.00 93.25 205 PHE A O 1
ATOM 1605 N N . LEU A 1 206 ? -5.039 2.785 1.993 1.00 92.44 206 LEU A N 1
ATOM 1606 C CA . LEU A 1 206 ? -6.482 2.546 2.138 1.00 92.44 206 LEU A CA 1
ATOM 1607 C C . LEU A 1 206 ? -6.811 1.158 2.703 1.00 92.44 206 LEU A C 1
ATOM 1609 O O . LEU A 1 206 ? -7.808 1.007 3.405 1.00 92.44 206 LEU A O 1
ATOM 1613 N N . THR A 1 207 ? -5.962 0.164 2.448 1.00 90.19 207 THR A N 1
ATOM 1614 C CA . THR A 1 207 ? -6.087 -1.189 3.020 1.00 90.19 207 THR A CA 1
ATOM 1615 C C . THR A 1 207 ? -5.533 -1.303 4.445 1.00 90.19 207 THR A C 1
ATOM 1617 O O . THR A 1 207 ? -5.577 -2.379 5.040 1.00 90.19 207 THR A O 1
ATOM 1620 N N . GLY A 1 208 ? -5.003 -0.211 5.012 1.00 89.56 208 GLY A N 1
ATOM 1621 C CA . GLY A 1 208 ? -4.306 -0.211 6.302 1.00 89.56 208 GLY A CA 1
ATOM 1622 C C . GLY A 1 208 ? -2.885 -0.783 6.232 1.00 89.56 208 GLY A C 1
ATOM 1623 O O . GLY A 1 208 ? -2.285 -1.082 7.267 1.00 89.56 208 GLY A O 1
ATOM 1624 N N . GLY A 1 209 ? -2.351 -0.968 5.022 1.00 91.38 209 GLY A N 1
ATOM 1625 C CA . GLY A 1 209 ? -0.996 -1.441 4.776 1.00 91.38 209 GLY A CA 1
ATOM 1626 C C . GLY A 1 209 ? 0.068 -0.378 5.048 1.00 91.38 209 GLY A C 1
ATOM 1627 O O . GLY A 1 209 ? -0.210 0.756 5.439 1.00 91.38 209 GLY A O 1
ATOM 1628 N N . ARG A 1 210 ? 1.334 -0.752 4.839 1.00 94.00 210 ARG A N 1
ATOM 1629 C CA . ARG A 1 210 ? 2.480 0.165 4.969 1.00 94.00 210 ARG A CA 1
ATOM 1630 C C . ARG A 1 210 ? 3.344 0.091 3.722 1.00 94.00 210 ARG A C 1
ATOM 1632 O O . ARG A 1 210 ? 3.668 -1.010 3.294 1.00 94.00 210 ARG A O 1
ATOM 1639 N N . ALA A 1 211 ? 3.734 1.242 3.187 1.00 94.38 211 ALA A N 1
ATOM 1640 C CA . ALA A 1 211 ? 4.724 1.358 2.122 1.00 94.38 211 ALA A CA 1
ATOM 1641 C C . ALA A 1 211 ? 6.008 1.961 2.709 1.00 94.38 211 ALA A C 1
ATOM 1643 O O . ALA A 1 211 ? 5.956 3.014 3.343 1.00 94.38 211 ALA A O 1
ATOM 1644 N N . ILE A 1 212 ? 7.137 1.274 2.541 1.00 94.69 212 ILE A N 1
ATOM 1645 C CA . ILE A 1 212 ? 8.459 1.704 3.005 1.00 94.69 212 ILE A CA 1
ATOM 1646 C C . ILE A 1 212 ? 9.350 1.865 1.777 1.00 94.69 212 ILE A C 1
ATOM 1648 O O . ILE A 1 212 ? 9.592 0.907 1.040 1.00 94.69 212 ILE A O 1
ATOM 1652 N N . GLU A 1 213 ? 9.827 3.085 1.557 1.00 94.94 213 GLU A N 1
ATOM 1653 C CA . GLU A 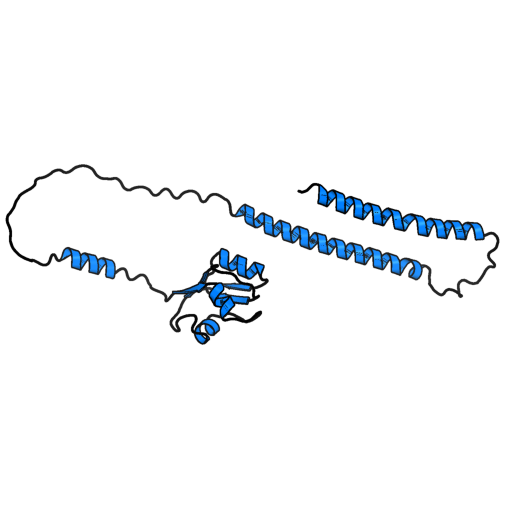1 213 ? 10.763 3.388 0.481 1.00 94.94 213 GLU A CA 1
ATOM 1654 C C . GLU A 1 213 ? 12.197 3.121 0.948 1.00 94.94 213 GLU A C 1
ATOM 1656 O O . GLU A 1 213 ? 12.674 3.709 1.921 1.00 94.94 213 GLU A O 1
ATOM 1661 N N . ILE A 1 214 ? 12.880 2.201 0.270 1.00 91.38 214 ILE A N 1
ATOM 1662 C CA . ILE A 1 214 ? 14.288 1.891 0.501 1.00 91.38 214 ILE A CA 1
ATOM 1663 C C . ILE A 1 214 ? 15.102 2.798 -0.424 1.00 91.38 214 ILE A C 1
ATOM 1665 O O . ILE A 1 214 ? 15.062 2.646 -1.647 1.00 91.38 214 ILE A O 1
ATOM 1669 N N . GLY A 1 215 ? 15.828 3.747 0.170 1.00 78.12 215 GLY A N 1
ATOM 1670 C CA . GLY A 1 215 ? 16.729 4.639 -0.558 1.00 78.12 215 GLY A CA 1
ATOM 1671 C C . GLY A 1 215 ? 17.770 3.874 -1.385 1.00 78.12 215 GLY A C 1
ATOM 1672 O O . GLY A 1 215 ? 18.168 2.763 -1.033 1.00 78.12 215 GLY A O 1
ATOM 1673 N N . LEU A 1 216 ? 18.171 4.481 -2.503 1.00 60.97 216 LEU A N 1
ATOM 1674 C CA . LEU A 1 216 ? 19.164 3.958 -3.450 1.00 60.97 216 LEU A CA 1
ATOM 1675 C C . LEU A 1 216 ? 20.604 4.034 -2.934 1.00 60.97 216 LEU A C 1
ATOM 1677 O O . LEU A 1 216 ? 20.943 5.049 -2.287 1.00 60.97 216 LEU A O 1
#